Protein AF-A0A1I0ZF87-F1 (afdb_monomer)

Sequence (181 aa):
MPSSRKRRRNLFYRCIIFRSNSLSDIAANPVINIVISFLFIVGGIGFTVVFDMWRSKEFKQLSLQTKSMIVGTLTINIFSFLIIFILEYYNPNTLAGLSNFDKIQATYFQAVTPRTAGFNTLDIGQMEESSLFLIIILMFIGGGSTSTVGGIKLTTALAILLATISLFKKRTCRDLPEKYT

Radius of gyration: 21.74 Å; Cα contacts (8 Å, |Δi|>4): 168; chains: 1; bounding box: 43×43×85 Å

Organism: NCBI:txid237679

InterPro domains:
  IPR003445 Cation transporter [PF02386] (20-167)

pLDDT: mean 73.04, std 13.07, range [41.25, 90.31]

Nearest PDB structures (foldseek):
  8k1t-assembly1_I  TM=9.784E-01  e=1.409E-12  Bacillus subtilis
  8k1s-assembly1_I  TM=9.758E-01  e=3.028E-12  Bacillus subtilis
  4j7c-assembly1_I  TM=9.775E-01  e=1.041E-11  Bacillus subtilis subsp. subtilis str. 168
  8poo-assembly2_A  TM=9.727E-01  e=4.273E-11  Bacillus subtilis subsp. subtilis str. 168
  7zp9-assembly1_M  TM=9.541E-01  e=9.104E-10  Vibrio alginolyticus

Secondary structure (DSSP, 8-state):
---HHHHHHHHHHHHHHTT---STTTTT-HHHHHHHHHHHHHHHH-HHHHHHHHH--STTSS-HHHHHHHHHHHHHHHHHHHHHHHHHTT-TTTTTTS-HHHHHHHHHHHHHTTTTT---SS-GGGS-HHHHHHHHHHHHB---TTSS--SB-HHHHHHHHHHHHHHHHHHTT--S-----

Foldseek 3Di:
DPDPVVVVVVVVVCVVVVPPPFCLVVLPPLVVLVVLLVVVVVQFQAPLLVVQVVVDVDPVSGDPQNVLQVVLLVVQLVVQLVVQLVQCVPQPQWQVPDDPVSSSSQSSSLSNCLQAVPGHNTPPVSGDPVNVVSSVVNVQAHGDPRHPIDHNYVSNVVVVVVVVVVVVVVVVVPPDDPDDD

Mean predicted aligned error: 12.37 Å

Structure (mmCIF, N/CA/C/O backbone):
data_AF-A0A1I0ZF87-F1
#
_entry.id   AF-A0A1I0ZF87-F1
#
loop_
_atom_site.group_PDB
_atom_site.id
_atom_site.type_symbol
_atom_site.label_atom_id
_atom_site.label_alt_id
_atom_site.label_comp_id
_atom_site.label_asym_id
_atom_site.label_entity_id
_atom_site.label_seq_id
_atom_site.pdbx_PDB_ins_code
_atom_site.Cartn_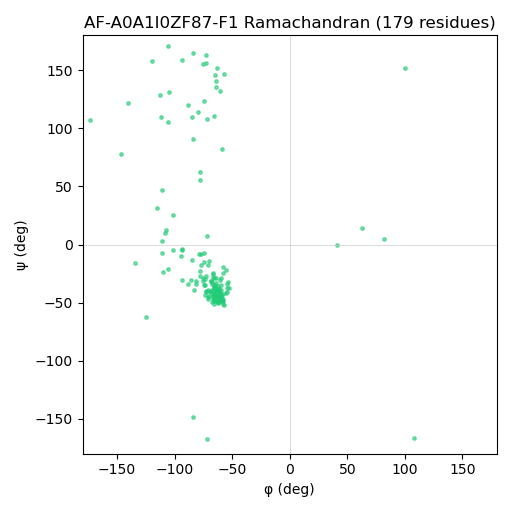x
_atom_site.Cartn_y
_atom_site.Cartn_z
_atom_site.occupancy
_atom_site.B_iso_or_equiv
_atom_site.auth_seq_id
_atom_site.auth_comp_id
_atom_site.auth_asym_id
_atom_site.auth_atom_id
_atom_site.pdbx_PDB_model_num
ATOM 1 N N . MET A 1 1 ? -22.430 -27.534 -39.256 1.00 51.03 1 MET A N 1
ATOM 2 C CA . MET A 1 1 ? -22.590 -26.293 -38.460 1.00 51.03 1 MET A CA 1
ATOM 3 C C . MET A 1 1 ? -21.772 -26.354 -37.158 1.00 51.03 1 MET A C 1
ATOM 5 O O . MET A 1 1 ? -22.270 -26.901 -36.184 1.00 51.03 1 MET A O 1
ATOM 9 N N . PRO A 1 2 ? -20.524 -25.832 -37.110 1.00 48.19 2 PRO A N 1
ATOM 10 C CA . PRO A 1 2 ? -19.918 -25.441 -35.827 1.00 48.19 2 PRO A CA 1
ATOM 11 C C . PRO A 1 2 ? -18.989 -24.205 -35.961 1.00 48.19 2 PRO A C 1
ATOM 13 O O . PRO A 1 2 ? -17.773 -24.354 -36.003 1.00 48.19 2 PRO A O 1
ATOM 16 N N . SER A 1 3 ? -19.503 -22.970 -36.055 1.00 55.00 3 SER A N 1
ATOM 17 C CA . SER A 1 3 ? -18.627 -21.791 -36.293 1.00 55.00 3 SER A CA 1
ATOM 18 C C . SER A 1 3 ? -18.880 -20.555 -35.415 1.00 55.00 3 SER A C 1
ATOM 20 O O . SER A 1 3 ? -17.991 -19.715 -35.280 1.00 55.00 3 SER A O 1
ATOM 22 N N . SER A 1 4 ? -20.017 -20.443 -34.720 1.00 55.81 4 SER A N 1
ATOM 23 C CA . SER A 1 4 ? -20.353 -19.238 -33.934 1.00 55.81 4 SER A CA 1
ATOM 24 C C . SER A 1 4 ? -19.790 -19.228 -32.501 1.00 55.81 4 SER A C 1
ATOM 26 O O . SER A 1 4 ? -19.426 -18.169 -31.987 1.00 55.81 4 SER A O 1
ATOM 28 N N . ARG A 1 5 ? -19.627 -20.395 -31.852 1.00 57.19 5 ARG A N 1
ATOM 29 C CA . ARG A 1 5 ? -19.074 -20.494 -30.478 1.00 57.19 5 ARG A CA 1
ATOM 30 C C . ARG A 1 5 ? -17.554 -20.295 -30.403 1.00 57.19 5 ARG A C 1
ATOM 32 O O . ARG A 1 5 ? -17.047 -19.814 -29.393 1.00 57.19 5 ARG A O 1
ATOM 39 N N . LYS A 1 6 ? -16.802 -20.639 -31.457 1.00 54.00 6 LYS A N 1
ATOM 40 C CA . LYS A 1 6 ? -15.331 -20.481 -31.491 1.00 54.00 6 LYS A CA 1
ATOM 41 C C . LYS A 1 6 ? -14.928 -19.009 -31.675 1.00 54.00 6 LYS A C 1
ATOM 43 O O . LYS A 1 6 ? -13.987 -18.551 -31.038 1.00 54.00 6 LYS A O 1
ATOM 48 N N . ARG A 1 7 ? -15.719 -18.242 -32.439 1.00 55.00 7 ARG A N 1
ATOM 49 C CA . ARG A 1 7 ? -15.512 -16.801 -32.656 1.00 55.00 7 ARG A CA 1
ATOM 50 C C . ARG A 1 7 ? -15.773 -15.968 -31.398 1.00 55.00 7 ARG A C 1
ATOM 52 O O . ARG A 1 7 ? -14.976 -15.087 -31.109 1.00 55.00 7 ARG A O 1
ATOM 59 N N . ARG A 1 8 ? -16.813 -16.287 -30.610 1.00 55.06 8 ARG A N 1
ATOM 60 C CA . ARG A 1 8 ? -17.062 -15.626 -29.310 1.00 55.06 8 ARG A CA 1
ATOM 61 C C . ARG A 1 8 ? -15.969 -15.915 -28.282 1.00 55.06 8 ARG A C 1
ATOM 63 O O . ARG A 1 8 ? -15.562 -14.998 -27.586 1.00 55.06 8 ARG A O 1
ATOM 70 N N . ARG A 1 9 ? -15.446 -17.146 -28.237 1.00 56.41 9 ARG A N 1
ATOM 71 C CA . ARG A 1 9 ? -14.293 -17.479 -27.385 1.00 56.41 9 ARG A CA 1
ATOM 72 C C . ARG A 1 9 ? -13.056 -16.669 -27.773 1.00 56.41 9 ARG A C 1
ATOM 74 O O . ARG A 1 9 ? -12.502 -15.993 -26.922 1.00 56.41 9 ARG A O 1
ATOM 81 N N . ASN A 1 10 ? -12.698 -16.623 -29.056 1.00 48.50 10 ASN A N 1
ATOM 82 C CA . ASN A 1 10 ? -11.552 -15.831 -29.519 1.00 48.50 10 ASN A CA 1
ATOM 83 C C . ASN A 1 10 ? -11.734 -14.316 -29.315 1.00 48.50 10 ASN A C 1
ATOM 85 O O . ASN A 1 10 ? -10.747 -13.621 -29.108 1.00 48.50 10 ASN A O 1
ATOM 89 N N . LEU A 1 11 ? -12.973 -13.806 -29.338 1.00 57.00 11 LEU A N 1
ATOM 90 C CA . LEU A 1 11 ? -13.282 -12.412 -28.993 1.00 57.00 11 LEU A CA 1
ATOM 91 C C . LEU A 1 11 ? -13.130 -12.144 -27.488 1.00 57.00 11 LEU A C 1
ATOM 93 O O . LEU A 1 11 ? -12.620 -11.098 -27.103 1.00 57.00 11 LEU A O 1
ATOM 97 N N . PHE A 1 12 ? -13.532 -13.100 -26.648 1.00 57.53 12 PHE A N 1
ATOM 98 C CA . PHE A 1 12 ? -13.383 -13.025 -25.194 1.00 57.53 12 PHE A CA 1
ATOM 99 C C . PHE A 1 12 ? -11.903 -13.070 -24.789 1.00 57.53 12 PHE A C 1
ATOM 101 O O . PHE A 1 12 ? -11.450 -12.223 -24.026 1.00 57.53 12 PHE A O 1
ATOM 108 N N . TYR A 1 13 ? -11.116 -13.967 -25.397 1.00 53.88 13 TYR A N 1
ATOM 109 C CA . TYR A 1 13 ? -9.663 -14.011 -25.210 1.00 53.88 13 TYR A CA 1
ATOM 110 C C . TYR A 1 13 ? -8.967 -12.749 -25.748 1.00 53.88 13 TYR A C 1
ATOM 112 O O . TYR A 1 13 ? -8.069 -12.239 -25.089 1.00 53.88 13 TYR A O 1
ATOM 120 N N . ARG A 1 14 ? -9.409 -12.171 -26.880 1.00 51.28 14 ARG A N 1
ATOM 121 C CA . ARG A 1 14 ? -8.882 -10.879 -27.375 1.00 51.28 14 ARG A CA 1
ATOM 122 C C . ARG A 1 14 ? -9.212 -9.707 -26.458 1.00 51.28 14 ARG A C 1
ATOM 124 O O . ARG A 1 14 ? -8.377 -8.829 -26.312 1.00 51.28 14 ARG A O 1
ATOM 131 N N . CYS A 1 15 ? -10.385 -9.687 -25.830 1.00 51.09 15 CYS A N 1
ATOM 132 C CA . CYS A 1 15 ? -10.750 -8.617 -24.901 1.00 51.09 15 CYS A CA 1
ATOM 133 C C . CYS A 1 15 ? -10.004 -8.724 -23.558 1.00 51.09 15 CYS A C 1
ATOM 135 O O . CYS A 1 15 ? -9.731 -7.701 -22.937 1.00 51.09 15 CYS A O 1
ATOM 137 N N . ILE A 1 16 ? -9.650 -9.946 -23.138 1.00 53.38 16 ILE A N 1
ATOM 138 C CA . ILE A 1 16 ? -8.814 -10.201 -21.955 1.00 53.38 16 ILE A CA 1
ATOM 139 C C . ILE A 1 16 ? -7.345 -9.844 -22.231 1.00 53.38 16 ILE A C 1
ATOM 141 O O . ILE A 1 16 ? -6.730 -9.176 -21.411 1.00 53.38 16 ILE A O 1
ATOM 145 N N . ILE A 1 17 ? -6.803 -10.218 -23.397 1.00 48.88 17 ILE A N 1
ATOM 146 C CA . ILE A 1 17 ? -5.392 -9.977 -23.760 1.00 48.88 17 ILE A CA 1
ATOM 147 C C . ILE A 1 17 ? -5.123 -8.506 -24.134 1.00 48.88 17 ILE A C 1
ATOM 149 O O . ILE A 1 17 ? -4.043 -7.989 -23.870 1.00 48.88 17 ILE A O 1
ATOM 153 N N . PHE A 1 18 ? -6.092 -7.784 -24.713 1.00 41.84 18 PHE A N 1
ATOM 154 C CA . PHE A 1 18 ? -5.877 -6.393 -25.150 1.00 41.84 18 PHE A CA 1
ATOM 155 C C . PHE A 1 18 ? -5.887 -5.366 -24.000 1.00 41.84 18 PHE A C 1
ATOM 157 O O . PHE A 1 18 ? -5.534 -4.209 -24.208 1.00 41.84 18 PHE A O 1
ATOM 164 N N . ARG A 1 19 ? -6.249 -5.768 -22.772 1.00 45.16 19 ARG A N 1
ATOM 165 C CA . ARG A 1 19 ? -6.121 -4.931 -21.563 1.00 45.16 19 ARG A CA 1
ATOM 166 C C . ARG A 1 19 ? -4.892 -5.309 -20.719 1.00 45.16 19 ARG A C 1
ATOM 168 O O . ARG A 1 19 ? -4.889 -5.093 -19.515 1.00 45.16 19 ARG A O 1
ATOM 175 N N . SER A 1 20 ? -3.865 -5.897 -21.327 1.00 41.25 20 SER A N 1
ATOM 176 C CA . SER A 1 20 ? -2.630 -6.275 -20.622 1.00 41.25 20 SER A CA 1
ATOM 177 C C . SER A 1 20 ? -1.469 -5.303 -20.839 1.00 41.25 20 SER A C 1
ATOM 179 O O . SER A 1 20 ? -0.466 -5.421 -20.146 1.00 41.25 20 SER A O 1
ATOM 181 N N . ASN A 1 21 ? -1.621 -4.286 -21.699 1.00 43.53 21 ASN A N 1
ATOM 182 C CA . ASN A 1 21 ? -0.705 -3.137 -21.740 1.00 43.53 21 ASN A CA 1
ATOM 183 C C . ASN A 1 21 ? -1.043 -2.196 -20.576 1.00 43.53 21 ASN A C 1
ATOM 185 O O . ASN A 1 21 ? -1.543 -1.085 -20.738 1.00 43.53 21 ASN A O 1
ATOM 189 N N . SER A 1 22 ? -0.882 -2.729 -19.370 1.00 51.69 22 SER A N 1
ATOM 190 C CA . SER A 1 22 ? -0.999 -2.002 -18.121 1.00 51.69 22 SER A CA 1
ATOM 191 C C . SER A 1 22 ? 0.128 -0.987 -18.072 1.00 51.69 22 SER A C 1
ATOM 193 O O . SER A 1 22 ? 1.248 -1.443 -17.932 1.00 51.69 22 SER A O 1
ATOM 195 N N . LEU A 1 23 ? -0.185 0.312 -18.171 1.00 52.97 23 LEU A N 1
ATOM 196 C CA . LEU A 1 23 ? 0.505 1.500 -17.615 1.00 52.97 23 LEU A CA 1
ATOM 197 C C . LEU A 1 23 ? 2.050 1.592 -17.630 1.00 52.97 23 LEU A C 1
ATOM 199 O O . LEU A 1 23 ? 2.568 2.621 -17.212 1.00 52.97 23 LEU A O 1
ATOM 203 N N . SER A 1 24 ? 2.795 0.615 -18.132 1.00 51.50 24 SER A N 1
ATOM 204 C CA . SER A 1 24 ? 4.254 0.560 -18.167 1.00 51.50 24 SER A CA 1
ATOM 205 C C . SER A 1 24 ? 4.817 1.676 -19.040 1.00 51.50 24 SER A C 1
ATOM 207 O O . SER A 1 24 ? 5.821 2.280 -18.688 1.00 51.50 24 SER A O 1
ATOM 209 N N . ASP A 1 25 ? 4.085 2.046 -20.092 1.00 52.56 25 ASP A N 1
ATOM 210 C CA . ASP A 1 25 ? 4.393 3.180 -20.975 1.00 52.56 25 ASP A CA 1
ATOM 211 C C . ASP A 1 25 ? 4.100 4.553 -20.326 1.00 52.56 25 ASP A C 1
ATOM 213 O O . ASP A 1 25 ? 4.544 5.600 -20.785 1.00 52.56 25 ASP A O 1
ATOM 217 N N . ILE A 1 26 ? 3.338 4.564 -19.225 1.00 53.22 26 ILE A N 1
ATOM 218 C CA . ILE A 1 26 ? 2.900 5.766 -18.494 1.00 53.22 26 ILE A CA 1
ATOM 219 C C . ILE A 1 26 ? 3.592 5.866 -17.115 1.00 53.22 26 ILE A C 1
ATOM 221 O O . ILE A 1 26 ? 3.518 6.905 -16.454 1.00 53.22 26 ILE A O 1
ATOM 225 N N . ALA A 1 27 ? 4.339 4.830 -16.715 1.00 53.84 27 ALA A N 1
ATOM 226 C CA . ALA A 1 27 ? 4.998 4.672 -15.417 1.00 53.84 27 ALA A CA 1
ATOM 227 C C . ALA A 1 27 ? 5.982 5.804 -15.067 1.00 53.84 27 ALA A C 1
ATOM 229 O O . ALA A 1 27 ? 6.218 6.076 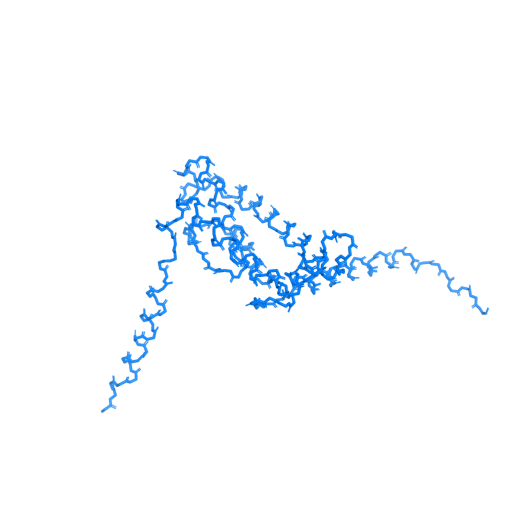-13.886 1.00 53.84 27 ALA A O 1
ATOM 230 N N . ALA A 1 28 ? 6.522 6.490 -16.077 1.00 56.06 28 ALA A N 1
ATOM 231 C CA . ALA A 1 28 ? 7.466 7.589 -15.899 1.00 56.06 28 ALA A CA 1
ATOM 232 C C . ALA A 1 28 ? 6.806 8.913 -15.467 1.00 56.06 28 ALA A C 1
ATOM 234 O O . ALA A 1 28 ? 7.492 9.790 -14.952 1.00 56.06 28 ALA A O 1
ATOM 235 N N . ASN A 1 29 ? 5.488 9.090 -15.634 1.00 69.50 29 ASN A N 1
ATOM 236 C CA . ASN A 1 29 ? 4.836 10.362 -15.312 1.00 69.50 29 ASN A CA 1
ATOM 237 C C . ASN A 1 29 ? 4.459 10.446 -13.817 1.00 69.50 29 ASN A C 1
ATOM 239 O O . ASN A 1 29 ? 3.493 9.798 -13.396 1.00 69.50 29 ASN A O 1
ATOM 243 N N 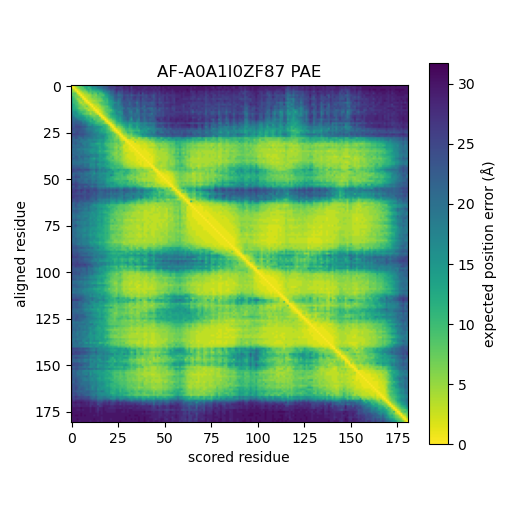. PRO A 1 30 ? 5.132 11.294 -13.008 1.00 71.69 30 PRO A N 1
ATOM 244 C CA . PRO A 1 30 ? 4.902 11.376 -11.560 1.00 71.69 30 PRO A CA 1
ATOM 245 C C . PRO A 1 30 ? 3.460 11.762 -11.208 1.00 71.69 30 PRO A C 1
ATOM 247 O O . PRO A 1 30 ? 2.886 11.251 -10.248 1.00 71.69 30 PRO A O 1
ATOM 250 N N . VAL A 1 31 ? 2.839 12.619 -12.024 1.00 78.94 31 VAL A N 1
ATOM 251 C CA . VAL A 1 31 ? 1.459 13.086 -11.823 1.00 78.94 31 VAL A CA 1
ATOM 252 C C . VAL A 1 31 ? 0.468 11.923 -11.862 1.00 78.94 31 VAL A C 1
ATOM 254 O O . VAL A 1 31 ? -0.417 11.829 -11.014 1.00 78.94 31 VAL A O 1
ATOM 257 N N . ILE A 1 32 ? 0.628 11.007 -12.817 1.00 77.44 32 ILE A N 1
ATOM 258 C CA . ILE A 1 32 ? -0.316 9.906 -13.021 1.00 77.44 32 ILE A CA 1
ATOM 259 C C . ILE A 1 32 ? -0.177 8.878 -11.898 1.00 77.44 32 ILE A C 1
ATOM 261 O O . ILE A 1 32 ? -1.187 8.437 -11.347 1.00 77.44 32 ILE A O 1
ATOM 265 N N . ASN A 1 33 ? 1.054 8.573 -11.483 1.00 77.00 33 ASN A N 1
ATOM 266 C CA . ASN A 1 33 ? 1.302 7.662 -10.368 1.00 77.00 33 ASN A CA 1
ATOM 267 C C . ASN A 1 33 ? 0.686 8.174 -9.063 1.00 77.00 33 ASN A C 1
ATOM 269 O O . ASN A 1 33 ? 0.067 7.392 -8.342 1.00 77.00 33 ASN A O 1
ATOM 273 N N . ILE A 1 34 ? 0.781 9.478 -8.783 1.00 78.81 34 ILE A N 1
ATOM 274 C CA . ILE A 1 34 ? 0.172 10.087 -7.593 1.00 78.81 34 ILE A CA 1
ATOM 275 C C . ILE A 1 34 ? -1.358 10.034 -7.666 1.00 78.81 34 ILE A C 1
ATOM 277 O O . ILE A 1 34 ? -1.994 9.622 -6.697 1.00 78.81 34 ILE A O 1
ATOM 281 N N . VAL A 1 35 ? -1.959 10.402 -8.803 1.00 84.06 35 VAL A N 1
ATOM 282 C CA . VAL A 1 35 ? -3.424 10.416 -8.967 1.00 84.06 35 VAL A CA 1
ATOM 283 C C . VAL A 1 35 ? -4.013 9.010 -8.857 1.00 84.06 35 VAL A C 1
ATOM 285 O O . VAL A 1 35 ? -4.987 8.811 -8.130 1.00 84.06 35 VAL A O 1
ATOM 288 N N . ILE A 1 36 ? -3.413 8.023 -9.530 1.00 82.19 36 ILE A N 1
ATOM 289 C CA . ILE A 1 36 ? -3.869 6.629 -9.472 1.00 82.19 36 ILE A CA 1
ATOM 290 C C . ILE A 1 36 ? -3.690 6.079 -8.054 1.00 82.19 36 ILE A C 1
ATOM 292 O O . ILE A 1 36 ? -4.633 5.497 -7.515 1.00 82.19 36 ILE A O 1
ATOM 296 N N . SER A 1 37 ? -2.535 6.336 -7.425 1.00 79.56 37 SER A N 1
ATOM 297 C CA . SER A 1 37 ? -2.275 5.931 -6.038 1.00 79.56 37 SER A CA 1
ATOM 298 C C . SER A 1 37 ? -3.293 6.505 -5.074 1.00 79.56 37 SER A C 1
ATOM 300 O O . SER A 1 37 ? -3.875 5.773 -4.277 1.00 79.56 37 SER A O 1
ATOM 302 N N . PHE A 1 38 ? -3.585 7.796 -5.185 1.00 82.50 38 PHE A N 1
ATOM 303 C CA . PHE A 1 38 ? -4.602 8.433 -4.365 1.00 82.50 38 PHE A CA 1
ATOM 304 C C . PHE A 1 38 ? -5.978 7.788 -4.567 1.00 82.50 38 PHE A C 1
ATOM 306 O O . PHE A 1 38 ? -6.653 7.453 -3.593 1.00 82.50 38 PHE A O 1
ATOM 313 N N . LEU A 1 39 ? -6.372 7.545 -5.819 1.00 82.38 39 LEU A N 1
ATOM 314 C CA . LEU A 1 39 ? -7.684 6.999 -6.149 1.00 82.38 39 LEU A CA 1
ATOM 315 C C . LEU A 1 39 ? -7.898 5.599 -5.561 1.00 82.38 39 LEU A C 1
ATOM 317 O O . LEU A 1 39 ? -8.928 5.352 -4.928 1.00 82.38 39 LEU A O 1
ATOM 321 N N . PHE A 1 40 ? -6.932 4.688 -5.718 1.00 80.50 40 PHE A N 1
ATOM 322 C CA . PHE A 1 40 ? -7.083 3.339 -5.169 1.00 80.50 40 PHE A CA 1
ATOM 323 C C . PHE A 1 40 ? -6.827 3.283 -3.658 1.00 80.50 40 PHE A C 1
ATOM 325 O O . PHE A 1 40 ? -7.414 2.435 -2.992 1.00 80.50 40 PHE A O 1
ATOM 332 N N . ILE A 1 41 ? -6.014 4.176 -3.074 1.00 80.81 41 ILE A N 1
ATOM 333 C CA . ILE A 1 41 ? -5.857 4.257 -1.611 1.00 80.81 41 ILE A CA 1
ATOM 334 C C . ILE A 1 41 ? -7.183 4.696 -0.984 1.00 80.81 41 ILE A C 1
ATOM 336 O O . ILE A 1 41 ? -7.677 4.037 -0.069 1.00 80.81 41 ILE A O 1
ATOM 340 N N . VAL A 1 42 ? -7.811 5.749 -1.516 1.00 81.44 42 VAL A N 1
ATOM 341 C CA . VAL A 1 42 ? -9.129 6.215 -1.055 1.00 81.44 42 VAL A CA 1
ATOM 342 C C . VAL A 1 42 ? -10.195 5.135 -1.278 1.00 81.44 42 VAL A C 1
ATOM 344 O O . VAL A 1 42 ? -10.969 4.834 -0.368 1.00 81.44 42 VAL A O 1
ATOM 347 N N . GLY A 1 43 ? -10.193 4.480 -2.443 1.00 78.31 43 GLY A N 1
ATOM 348 C CA . GLY A 1 43 ? -11.102 3.369 -2.742 1.00 78.31 43 GLY A CA 1
ATOM 349 C C . GLY A 1 43 ? -10.864 2.103 -1.902 1.00 78.31 43 GLY A C 1
ATOM 350 O O . GLY A 1 43 ? -11.809 1.347 -1.656 1.00 78.31 43 GLY A O 1
ATOM 351 N N . GLY A 1 44 ? -9.626 1.880 -1.448 1.00 77.50 44 GLY A N 1
ATOM 352 C CA . GLY A 1 44 ? -9.160 0.671 -0.764 1.00 77.50 44 GLY A CA 1
ATOM 353 C C . GLY A 1 44 ? -9.228 0.721 0.765 1.00 77.50 44 GLY A C 1
ATOM 354 O O . GLY A 1 44 ? -9.465 -0.315 1.396 1.00 77.50 44 GLY A O 1
ATOM 355 N N . ILE A 1 45 ? -9.087 1.905 1.371 1.00 78.06 45 ILE A N 1
ATOM 356 C CA . ILE A 1 45 ? -9.266 2.119 2.819 1.00 78.06 45 ILE A CA 1
ATOM 357 C C . ILE A 1 45 ? -10.747 1.939 3.218 1.00 78.06 45 ILE A C 1
ATOM 359 O O . ILE A 1 45 ? -11.047 1.421 4.293 1.00 78.06 45 ILE A O 1
ATOM 363 N N . GLY A 1 46 ? -11.677 2.264 2.320 1.00 77.62 46 GLY A N 1
ATOM 364 C CA . GLY A 1 46 ? -13.101 1.985 2.482 1.00 77.62 46 GLY A CA 1
ATOM 365 C C . GLY A 1 46 ? -13.927 3.174 2.957 1.00 77.62 46 GLY A C 1
ATOM 366 O O . GLY A 1 46 ? -13.452 4.068 3.658 1.00 77.62 46 GLY A O 1
ATOM 367 N N . PHE A 1 47 ? -15.202 3.163 2.565 1.00 75.31 47 PHE A N 1
ATOM 368 C CA . PHE A 1 47 ? -16.114 4.300 2.707 1.00 75.31 47 PHE A CA 1
ATOM 369 C C . PHE A 1 47 ? -16.317 4.725 4.168 1.00 75.31 47 PHE A C 1
ATOM 371 O O . PHE A 1 47 ? -16.475 5.909 4.450 1.00 75.31 47 PHE A O 1
ATOM 378 N N . THR A 1 48 ? -16.235 3.780 5.111 1.00 76.56 48 THR A N 1
ATOM 379 C CA . THR A 1 48 ? -16.340 4.069 6.548 1.00 76.56 48 THR A CA 1
ATOM 380 C C . THR A 1 48 ? -15.264 5.038 7.023 1.00 76.56 48 THR A C 1
ATOM 382 O O . THR A 1 48 ? -15.582 5.927 7.798 1.00 76.56 48 THR A O 1
ATOM 385 N N . VAL A 1 49 ? -14.023 4.926 6.539 1.00 76.88 49 VAL A N 1
ATOM 386 C CA . VAL A 1 49 ? -12.935 5.824 6.963 1.00 76.88 49 VAL A CA 1
ATOM 387 C C . VAL A 1 49 ? -13.112 7.220 6.382 1.00 76.88 49 VAL A C 1
ATOM 389 O O . VAL A 1 49 ? -12.897 8.202 7.085 1.00 76.88 49 VAL A O 1
ATOM 392 N N . VAL A 1 50 ? -13.546 7.315 5.122 1.00 79.38 50 VAL A N 1
ATOM 393 C CA . VAL A 1 50 ? -13.843 8.604 4.481 1.00 79.38 50 VAL A CA 1
ATOM 394 C C . VAL A 1 50 ? -14.978 9.312 5.222 1.00 79.38 50 VAL A C 1
ATOM 396 O O . VAL A 1 50 ? -14.875 10.501 5.515 1.00 79.38 50 VAL A O 1
ATOM 399 N N . PHE A 1 51 ? -16.031 8.576 5.586 1.00 78.94 51 PHE A N 1
ATOM 400 C CA . PHE A 1 51 ? -17.150 9.109 6.360 1.00 78.94 51 PHE A CA 1
ATOM 401 C C . PHE A 1 51 ? -16.733 9.543 7.774 1.00 78.94 51 PHE A C 1
ATOM 403 O O . PHE A 1 51 ? -17.134 10.611 8.230 1.00 78.94 51 PHE A O 1
ATOM 410 N N . ASP A 1 52 ? -15.897 8.750 8.448 1.00 79.69 52 ASP A N 1
ATOM 411 C CA . ASP A 1 52 ? -15.386 9.044 9.793 1.00 79.69 52 ASP A CA 1
ATOM 412 C C . ASP A 1 52 ? -14.470 10.283 9.787 1.00 79.69 52 ASP A C 1
ATOM 414 O O . ASP A 1 52 ? -14.626 11.171 10.619 1.00 79.69 52 ASP A O 1
ATOM 418 N N . MET A 1 53 ? -13.598 10.424 8.779 1.00 75.56 53 MET A N 1
ATOM 419 C CA . MET A 1 53 ? -12.794 11.639 8.562 1.00 75.56 53 MET A CA 1
ATOM 420 C C . MET A 1 53 ? -13.639 12.871 8.227 1.00 75.56 53 MET A C 1
ATOM 422 O O . MET A 1 53 ? -13.275 13.987 8.594 1.00 75.56 53 MET A O 1
ATOM 426 N N . TRP A 1 54 ? -14.745 12.698 7.500 1.00 77.75 54 TRP A N 1
ATOM 427 C CA . TRP A 1 54 ? -15.621 13.816 7.154 1.00 77.75 54 TRP A CA 1
ATOM 428 C C . TRP A 1 54 ? -16.441 14.296 8.357 1.00 77.75 54 TRP A C 1
ATOM 430 O O . TRP A 1 54 ? -16.672 15.497 8.510 1.00 77.75 54 TRP A O 1
ATOM 440 N N . ARG A 1 55 ? -16.851 13.371 9.235 1.00 73.12 55 ARG A N 1
ATOM 441 C CA . ARG A 1 55 ? -17.659 13.661 10.426 1.00 73.12 55 ARG A CA 1
ATOM 442 C C . ARG A 1 55 ? -16.829 14.128 11.622 1.00 73.12 55 ARG A C 1
ATOM 444 O O . ARG A 1 55 ? -17.256 15.041 12.326 1.00 73.12 55 ARG A O 1
ATOM 451 N N . SER A 1 56 ? -15.658 13.539 11.845 1.00 64.38 56 SER A N 1
ATOM 452 C CA . SER A 1 56 ? -14.771 13.870 12.958 1.00 64.38 56 SER A CA 1
ATOM 453 C C . SER A 1 56 ? -13.494 14.529 12.442 1.00 64.38 56 SER A C 1
ATOM 455 O O . SER A 1 56 ? -12.633 13.886 11.850 1.00 64.38 56 SER A O 1
ATOM 457 N N . LYS A 1 57 ? -13.345 15.833 12.715 1.00 63.28 57 LYS A N 1
ATOM 458 C CA . LYS A 1 57 ? -12.141 16.616 12.367 1.00 63.28 57 LYS A CA 1
ATOM 459 C C . LYS A 1 57 ? -10.932 16.324 13.269 1.00 63.28 57 LYS A C 1
ATOM 461 O O . LYS A 1 57 ? -9.839 16.806 12.994 1.00 63.28 57 LYS A O 1
ATOM 466 N N . GLU A 1 58 ? -11.112 15.545 14.337 1.00 64.56 58 GLU A N 1
ATOM 467 C CA . GLU A 1 58 ? -10.058 15.207 15.294 1.00 64.56 58 GLU A CA 1
ATOM 468 C C . GLU A 1 58 ? -9.685 13.720 15.248 1.00 64.56 58 GLU A C 1
ATOM 470 O O . GLU A 1 58 ? -10.526 12.842 15.443 1.00 64.56 58 GLU A O 1
ATOM 475 N N . PHE A 1 59 ? -8.384 13.433 15.126 1.00 60.53 59 PHE A N 1
ATOM 476 C CA . PHE A 1 59 ? -7.823 12.073 15.131 1.00 60.53 59 PHE A CA 1
ATOM 477 C C . PHE A 1 59 ? -8.145 11.251 16.394 1.00 60.53 59 PHE A C 1
ATOM 479 O O . PHE A 1 59 ? -8.027 10.025 16.376 1.00 60.53 59 PHE A O 1
ATOM 486 N N . LYS A 1 60 ? -8.533 11.900 17.5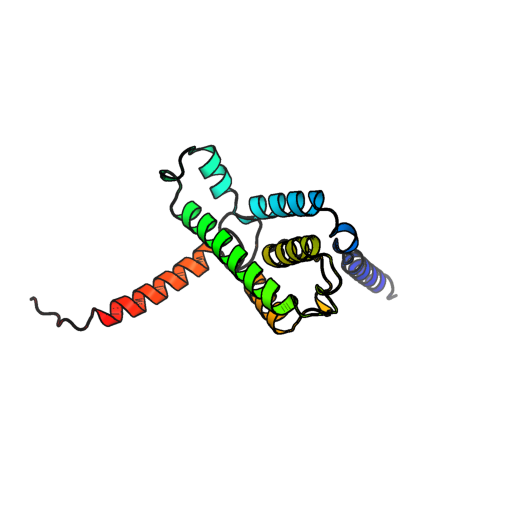01 1.00 60.81 60 LYS A N 1
ATOM 487 C CA . LYS A 1 60 ? -8.921 11.229 18.754 1.00 60.81 60 LYS A CA 1
ATOM 488 C C . LYS A 1 60 ? -10.335 10.648 18.733 1.00 60.81 60 LYS A C 1
ATOM 490 O O . LYS A 1 60 ? -10.593 9.740 19.514 1.00 60.81 60 LYS A O 1
ATOM 495 N N . GLN A 1 61 ? -11.222 11.146 17.872 1.00 65.00 61 GLN A N 1
ATOM 496 C CA . GLN A 1 61 ? -12.624 10.715 17.818 1.00 65.00 61 GLN A CA 1
ATOM 497 C C . GLN A 1 61 ? -12.878 9.603 16.792 1.00 65.00 61 GLN A C 1
ATOM 499 O O . GLN A 1 61 ? -13.993 9.099 16.703 1.00 65.00 61 GLN A O 1
ATOM 504 N N . LEU A 1 62 ? -11.851 9.211 16.034 1.00 73.50 62 LEU A N 1
ATOM 505 C CA . LEU A 1 62 ? -11.956 8.156 15.032 1.00 73.50 62 LEU A CA 1
ATOM 506 C C . LEU A 1 62 ? -12.284 6.808 15.680 1.00 73.50 62 LEU A C 1
ATOM 508 O O . LEU A 1 62 ? -11.723 6.438 16.718 1.00 73.50 62 LEU A O 1
ATOM 512 N N . SER A 1 63 ? -13.142 6.038 15.013 1.00 77.75 63 SER A N 1
ATOM 513 C CA . SER A 1 63 ? -13.470 4.671 15.412 1.00 77.75 63 SER A CA 1
ATOM 514 C C . SER A 1 63 ? -12.210 3.803 15.488 1.00 77.75 63 SER A C 1
ATOM 516 O O . SER A 1 63 ? -11.279 3.940 14.686 1.00 77.75 63 SER A O 1
ATOM 518 N N . LEU A 1 64 ? -12.189 2.844 16.421 1.00 78.38 64 LEU A N 1
ATOM 519 C CA . LEU A 1 64 ? -11.109 1.857 16.531 1.00 78.38 64 LEU A CA 1
ATOM 520 C C . LEU A 1 64 ? -10.865 1.138 15.197 1.00 78.38 64 LEU A C 1
ATOM 522 O O . LEU A 1 64 ? -9.717 0.917 14.815 1.00 78.38 64 LEU A O 1
ATOM 526 N N . GLN A 1 65 ? -11.938 0.850 14.454 1.00 76.94 65 GLN A N 1
ATOM 527 C CA . GLN A 1 65 ? -11.857 0.226 13.136 1.00 76.94 65 GLN A CA 1
ATOM 528 C C . GLN A 1 65 ? -11.108 1.115 12.133 1.00 76.94 65 GLN A C 1
ATOM 530 O O . GLN A 1 65 ? -10.230 0.627 11.421 1.00 76.94 65 GLN A O 1
ATOM 535 N N . THR A 1 66 ? -11.405 2.416 12.113 1.00 81.94 66 THR A N 1
ATOM 536 C CA . THR A 1 66 ? -10.733 3.408 11.263 1.00 81.94 66 THR A CA 1
ATOM 537 C C . THR A 1 66 ? -9.257 3.538 11.624 1.00 81.94 66 THR A C 1
ATOM 539 O O . THR A 1 66 ? -8.390 3.514 10.748 1.00 81.94 66 THR A O 1
ATOM 542 N N . LYS A 1 67 ? -8.943 3.594 12.921 1.00 83.19 67 LYS A N 1
ATOM 543 C CA . LYS A 1 67 ? -7.564 3.714 13.406 1.00 83.19 67 LYS A CA 1
ATOM 544 C C . LYS A 1 67 ? -6.716 2.498 13.036 1.00 83.19 67 LYS A C 1
ATOM 546 O O . LYS A 1 67 ? -5.624 2.661 12.497 1.00 83.19 67 LYS A O 1
ATOM 551 N N . SER A 1 68 ? -7.227 1.286 13.264 1.00 82.38 68 SER A N 1
ATOM 552 C CA . SER A 1 68 ? -6.545 0.048 12.868 1.00 82.38 68 SER A CA 1
ATOM 553 C C . SER A 1 68 ? -6.341 -0.037 11.356 1.00 82.38 68 SER A C 1
ATOM 555 O O . SER A 1 68 ? -5.291 -0.491 10.908 1.00 82.38 68 SER A O 1
ATOM 557 N N . MET A 1 69 ? -7.309 0.441 10.572 1.00 83.44 69 MET A N 1
ATOM 558 C CA . MET A 1 69 ? -7.227 0.470 9.114 1.00 83.44 69 MET A CA 1
ATOM 559 C C . MET A 1 69 ? -6.134 1.402 8.597 1.00 83.44 69 MET A C 1
ATOM 561 O O . MET A 1 69 ? -5.329 0.981 7.766 1.00 83.44 69 MET A O 1
ATOM 565 N N . ILE A 1 70 ? -6.077 2.639 9.095 1.00 84.31 70 ILE A N 1
ATOM 566 C CA . ILE A 1 70 ? -5.060 3.622 8.695 1.00 84.31 70 ILE A CA 1
ATOM 567 C C . ILE A 1 70 ? -3.666 3.111 9.069 1.00 84.31 70 ILE A C 1
ATOM 569 O O . ILE A 1 70 ? -2.784 3.051 8.213 1.00 84.31 70 ILE A O 1
ATOM 573 N N . VAL A 1 71 ? -3.487 2.682 10.323 1.00 86.50 71 VAL A N 1
ATOM 574 C CA . VAL A 1 71 ? -2.194 2.193 10.819 1.00 86.50 71 VAL A CA 1
ATOM 575 C C . VAL A 1 71 ? -1.754 0.950 10.047 1.00 86.50 71 VAL A C 1
ATOM 577 O O . VAL A 1 71 ? -0.647 0.932 9.521 1.00 86.50 71 VAL A O 1
ATOM 580 N N . GLY A 1 72 ? -2.620 -0.055 9.892 1.00 85.81 72 GLY A N 1
ATOM 581 C CA . GLY A 1 72 ? -2.272 -1.282 9.174 1.00 85.81 72 GLY A CA 1
ATOM 582 C C . GLY A 1 72 ? -1.938 -1.039 7.700 1.00 85.81 72 GLY A C 1
ATOM 583 O O . GLY A 1 72 ? -0.961 -1.580 7.185 1.00 85.81 72 GLY A O 1
ATOM 584 N N . THR A 1 73 ? -2.712 -0.182 7.026 1.00 85.31 73 THR A N 1
ATOM 585 C CA . THR A 1 73 ? -2.499 0.168 5.613 1.00 85.31 73 THR A CA 1
ATOM 586 C C . THR A 1 73 ? -1.137 0.829 5.420 1.00 85.31 73 THR A C 1
ATOM 588 O O . THR A 1 73 ? -0.437 0.503 4.457 1.00 85.31 73 THR A O 1
ATOM 591 N N . LEU A 1 74 ? -0.767 1.732 6.331 1.00 87.25 74 LEU A N 1
ATOM 592 C CA . LEU A 1 74 ? 0.494 2.465 6.307 1.00 87.25 74 LEU A CA 1
ATOM 593 C C . LEU A 1 74 ? 1.676 1.546 6.644 1.00 87.25 74 LEU A C 1
ATOM 595 O O . LEU A 1 74 ? 2.639 1.507 5.883 1.00 87.25 74 LEU A O 1
ATOM 599 N N . THR A 1 75 ? 1.573 0.732 7.700 1.00 88.56 75 THR A N 1
ATOM 600 C CA . THR A 1 75 ? 2.618 -0.229 8.088 1.00 88.56 75 THR A CA 1
ATOM 601 C C . THR A 1 75 ? 2.913 -1.234 6.977 1.00 88.56 75 THR A C 1
ATOM 603 O O . THR A 1 75 ? 4.074 -1.407 6.619 1.00 88.56 75 THR A O 1
ATOM 606 N N . ILE A 1 76 ? 1.887 -1.853 6.379 1.00 87.62 76 ILE A N 1
ATOM 607 C CA . ILE A 1 76 ? 2.096 -2.812 5.283 1.00 87.62 76 ILE A CA 1
ATOM 608 C C . ILE A 1 76 ? 2.699 -2.114 4.066 1.00 87.62 76 ILE A C 1
ATOM 610 O O . ILE A 1 76 ? 3.525 -2.712 3.386 1.00 87.62 76 ILE A O 1
ATOM 614 N N . ASN A 1 77 ? 2.313 -0.865 3.777 1.00 88.25 77 ASN A N 1
ATOM 615 C CA . ASN A 1 77 ? 2.820 -0.156 2.600 1.00 88.25 77 ASN A CA 1
ATOM 616 C C . ASN A 1 77 ? 4.322 0.106 2.750 1.00 88.25 77 ASN A C 1
ATOM 618 O O . ASN A 1 77 ? 5.103 -0.304 1.901 1.00 88.25 77 ASN A O 1
ATOM 622 N N . ILE A 1 78 ? 4.725 0.675 3.889 1.00 89.50 78 ILE A N 1
ATOM 623 C CA . ILE A 1 78 ? 6.134 0.950 4.188 1.00 89.50 78 ILE A CA 1
ATOM 624 C C . ILE A 1 78 ? 6.957 -0.342 4.202 1.00 89.50 78 ILE A C 1
ATOM 626 O O . ILE A 1 78 ? 8.032 -0.385 3.613 1.00 89.50 78 ILE A O 1
ATOM 630 N N . PHE A 1 79 ? 6.449 -1.400 4.837 1.00 90.31 79 PHE A N 1
ATOM 631 C CA . PHE A 1 79 ? 7.147 -2.684 4.910 1.00 90.31 79 PHE A CA 1
ATOM 632 C C . PHE A 1 79 ? 7.340 -3.316 3.527 1.00 90.31 79 PHE A C 1
ATOM 634 O O . PHE A 1 79 ? 8.435 -3.754 3.188 1.00 90.31 79 PHE A O 1
ATOM 641 N N . SER A 1 80 ? 6.291 -3.303 2.705 1.00 87.44 80 SER A N 1
ATOM 642 C CA . SER A 1 80 ? 6.339 -3.852 1.348 1.00 87.44 80 SER A CA 1
ATOM 643 C C . SER A 1 80 ? 7.255 -3.042 0.441 1.00 87.44 80 SER A C 1
ATOM 645 O O . SER A 1 80 ? 8.042 -3.616 -0.303 1.00 87.44 80 SER A O 1
ATOM 647 N N . PHE A 1 81 ? 7.189 -1.713 0.545 1.00 88.56 81 PHE A N 1
ATOM 648 C CA . PHE A 1 81 ? 8.080 -0.809 -0.168 1.00 88.56 81 PHE A CA 1
ATOM 649 C C . PHE A 1 81 ? 9.534 -1.101 0.167 1.00 88.56 81 PHE A C 1
ATOM 651 O O . PHE A 1 81 ? 10.333 -1.268 -0.743 1.00 88.56 81 PHE A O 1
ATOM 658 N N . LEU A 1 82 ? 9.869 -1.225 1.453 1.00 90.06 82 LEU A N 1
ATOM 659 C CA . LEU A 1 82 ? 11.239 -1.474 1.881 1.00 90.06 82 LEU A CA 1
ATOM 660 C C . LEU A 1 82 ? 11.767 -2.821 1.369 1.00 90.06 82 LEU A C 1
ATOM 662 O O . LEU A 1 82 ? 12.893 -2.880 0.883 1.00 90.06 82 LEU A O 1
ATOM 666 N N . ILE A 1 83 ? 10.965 -3.887 1.447 1.00 88.75 83 ILE A N 1
ATOM 667 C CA . ILE A 1 83 ? 11.396 -5.215 0.991 1.00 88.75 83 ILE A CA 1
ATOM 668 C C . ILE A 1 83 ? 11.579 -5.245 -0.524 1.00 88.75 83 ILE A C 1
ATOM 670 O O . ILE A 1 83 ? 12.635 -5.666 -0.986 1.00 88.75 83 ILE A O 1
ATOM 674 N N . ILE A 1 84 ? 10.593 -4.769 -1.290 1.00 85.94 84 ILE A N 1
ATOM 675 C CA . ILE A 1 84 ? 10.689 -4.738 -2.757 1.00 85.94 84 ILE A CA 1
ATOM 676 C C . ILE A 1 84 ? 11.842 -3.825 -3.178 1.00 85.94 84 ILE A C 1
ATOM 678 O O . ILE A 1 84 ? 12.588 -4.179 -4.082 1.00 85.94 84 ILE A O 1
ATOM 682 N N . PHE A 1 85 ? 12.046 -2.695 -2.492 1.00 86.81 85 PHE A N 1
ATOM 683 C CA . PHE A 1 85 ? 13.181 -1.820 -2.767 1.00 86.81 85 PHE A CA 1
ATOM 684 C C . PHE A 1 85 ? 14.497 -2.569 -2.609 1.00 86.81 85 PHE A C 1
ATOM 686 O O . PHE A 1 85 ? 15.301 -2.540 -3.525 1.00 86.81 85 PHE A O 1
ATOM 693 N N . ILE A 1 86 ? 14.714 -3.263 -1.489 1.00 85.75 86 ILE A N 1
ATOM 694 C CA . ILE A 1 86 ? 15.978 -3.962 -1.212 1.00 85.75 86 ILE A CA 1
ATOM 695 C C . ILE A 1 86 ? 16.210 -5.128 -2.180 1.00 85.75 86 ILE A C 1
ATOM 697 O O . ILE A 1 86 ? 17.322 -5.274 -2.684 1.00 85.75 86 ILE A O 1
ATOM 701 N N . LEU A 1 87 ? 15.184 -5.945 -2.436 1.00 83.69 87 LEU A N 1
ATOM 702 C CA . LEU A 1 87 ? 15.292 -7.113 -3.318 1.00 83.69 87 LEU A CA 1
ATOM 703 C C . LEU A 1 87 ? 15.568 -6.699 -4.762 1.00 83.69 87 LEU A C 1
ATOM 705 O O . LEU A 1 87 ? 16.430 -7.260 -5.434 1.00 83.69 87 LEU A O 1
ATOM 709 N N . GLU A 1 88 ? 14.868 -5.669 -5.220 1.00 81.31 88 GLU A N 1
ATOM 710 C CA . GLU A 1 88 ? 14.850 -5.298 -6.624 1.00 81.31 88 GLU A CA 1
ATOM 711 C C . GLU A 1 88 ? 15.898 -4.218 -6.961 1.00 81.31 88 GLU A C 1
ATOM 713 O O . GLU A 1 88 ? 16.194 -3.988 -8.133 1.00 81.31 88 GLU A O 1
ATOM 718 N N . TYR A 1 89 ? 16.539 -3.600 -5.955 1.00 77.62 89 TYR A N 1
ATOM 719 C CA . TYR A 1 89 ? 17.587 -2.580 -6.139 1.00 77.62 89 TYR A CA 1
ATOM 720 C C . TYR A 1 89 ? 18.741 -3.062 -7.025 1.00 77.62 89 TYR A C 1
ATOM 722 O O . TYR A 1 89 ? 19.297 -2.288 -7.809 1.00 77.62 89 TYR A O 1
ATOM 730 N N . TYR A 1 90 ? 19.102 -4.340 -6.888 1.00 71.38 90 TYR A N 1
ATOM 731 C CA . TYR A 1 90 ? 20.213 -4.961 -7.603 1.00 71.38 90 TYR A CA 1
ATOM 732 C C . TYR A 1 90 ? 19.796 -5.647 -8.908 1.00 71.38 90 TYR A C 1
ATOM 734 O O . TYR A 1 90 ? 20.673 -6.122 -9.627 1.00 71.38 90 TYR A O 1
ATOM 742 N N . ASN A 1 91 ? 18.500 -5.706 -9.240 1.00 73.50 91 ASN A N 1
ATOM 743 C CA . ASN A 1 91 ? 18.040 -6.398 -10.441 1.00 73.50 91 ASN A CA 1
ATOM 744 C C . ASN A 1 91 ? 18.250 -5.516 -11.694 1.00 73.50 91 ASN A C 1
ATOM 746 O O . ASN A 1 91 ? 17.608 -4.463 -11.827 1.00 73.50 91 ASN A O 1
ATOM 750 N N . PRO A 1 92 ? 19.133 -5.918 -12.634 1.00 65.44 92 PRO A N 1
ATOM 751 C CA . PRO A 1 92 ? 19.410 -5.149 -13.844 1.00 65.44 92 PRO A CA 1
ATOM 752 C C . PRO A 1 92 ? 18.233 -5.068 -14.817 1.00 65.44 92 PRO A C 1
ATOM 754 O O . PRO A 1 92 ? 18.157 -4.111 -15.585 1.00 65.44 92 PRO A O 1
ATOM 757 N N . ASN A 1 93 ? 17.312 -6.031 -14.767 1.00 65.50 93 ASN A N 1
ATOM 758 C CA . ASN A 1 93 ? 16.215 -6.152 -15.727 1.00 65.50 93 ASN A CA 1
ATOM 759 C C . ASN A 1 93 ? 14.995 -5.289 -15.375 1.00 65.50 93 ASN A C 1
ATOM 761 O O . ASN A 1 93 ? 14.121 -5.104 -16.219 1.00 65.50 93 ASN A O 1
ATOM 765 N N . THR A 1 94 ? 14.922 -4.757 -14.153 1.00 67.44 94 THR A N 1
ATOM 766 C CA . THR A 1 94 ? 13.740 -4.039 -13.655 1.00 67.44 94 THR A CA 1
ATOM 767 C C . THR A 1 94 ? 14.091 -2.639 -13.166 1.00 67.44 94 THR A C 1
ATOM 769 O O . THR A 1 94 ? 13.622 -1.664 -13.746 1.00 67.44 94 THR A O 1
ATOM 772 N N . LEU A 1 95 ? 14.930 -2.508 -12.133 1.00 66.62 95 LEU A N 1
ATOM 773 C CA . LEU A 1 95 ? 15.203 -1.222 -11.485 1.00 66.62 95 LEU A CA 1
ATOM 774 C C . LEU A 1 95 ? 16.599 -0.664 -11.723 1.00 66.62 95 LEU A C 1
ATOM 776 O O . LEU A 1 95 ? 16.765 0.552 -11.618 1.00 66.62 95 LEU A O 1
ATOM 780 N N . ALA A 1 96 ? 17.612 -1.475 -12.041 1.00 61.28 96 ALA A N 1
ATOM 781 C CA . ALA A 1 96 ? 18.972 -0.935 -12.100 1.00 61.28 96 ALA A CA 1
ATOM 782 C C . ALA A 1 96 ? 19.171 0.095 -13.227 1.00 61.28 96 ALA A C 1
ATOM 784 O O . ALA A 1 96 ? 19.982 1.004 -13.050 1.00 61.28 96 ALA A O 1
ATOM 785 N N . GLY A 1 97 ? 18.409 -0.011 -14.324 1.00 64.81 97 GLY A N 1
ATOM 786 C CA . GLY A 1 97 ? 18.487 0.884 -15.484 1.00 64.81 97 GLY A CA 1
ATOM 787 C C . GLY A 1 97 ? 17.793 2.246 -15.334 1.00 64.81 97 GLY A C 1
ATOM 788 O O . GLY A 1 97 ? 17.951 3.090 -16.212 1.00 64.81 97 GLY A O 1
ATOM 789 N N . LEU A 1 98 ? 17.037 2.484 -14.254 1.00 69.25 98 LEU A N 1
ATOM 790 C CA . LEU A 1 98 ? 16.310 3.743 -14.039 1.00 69.25 98 LEU A CA 1
ATOM 791 C C . LEU A 1 98 ? 17.112 4.757 -13.205 1.00 69.25 98 LEU A C 1
ATOM 793 O O . LEU A 1 98 ? 18.006 4.397 -12.439 1.00 69.25 98 LEU A O 1
ATOM 797 N N . SER A 1 99 ? 16.766 6.044 -13.313 1.00 77.75 99 SER A N 1
ATOM 798 C CA . SER A 1 99 ? 17.302 7.096 -12.436 1.00 77.75 99 SER A CA 1
ATOM 799 C C . SER A 1 99 ? 16.899 6.858 -10.976 1.00 77.75 99 SER A C 1
ATOM 801 O O . SER A 1 99 ? 15.838 6.302 -10.708 1.00 77.75 99 SER A O 1
ATOM 803 N N . ASN A 1 100 ? 17.698 7.316 -10.006 1.00 75.25 100 ASN A N 1
ATOM 804 C CA . ASN A 1 100 ? 17.429 7.110 -8.573 1.00 75.25 100 ASN A CA 1
ATOM 805 C C . ASN A 1 100 ? 16.031 7.593 -8.136 1.00 75.25 100 ASN A C 1
ATOM 807 O O . ASN A 1 100 ? 15.412 6.977 -7.272 1.00 75.25 100 ASN A O 1
ATOM 811 N N . PHE A 1 101 ? 15.521 8.669 -8.744 1.00 76.75 101 PHE A N 1
ATOM 812 C CA . PHE A 1 101 ? 14.171 9.174 -8.475 1.00 76.75 101 PHE A CA 1
ATOM 813 C C . PHE A 1 101 ? 13.087 8.244 -9.042 1.00 76.75 101 PHE A C 1
ATOM 815 O O . PHE A 1 101 ? 12.147 7.870 -8.338 1.00 76.75 101 PHE A O 1
ATOM 822 N N . ASP A 1 102 ? 13.272 7.790 -10.279 1.00 74.62 102 ASP A N 1
ATOM 823 C CA . ASP A 1 102 ? 12.344 6.881 -10.952 1.00 74.62 102 ASP A CA 1
ATOM 824 C C . ASP A 1 102 ? 12.333 5.496 -10.292 1.00 74.62 102 ASP A C 1
ATOM 826 O O . ASP A 1 102 ? 11.280 4.869 -10.203 1.00 74.62 102 ASP A O 1
ATOM 830 N N . LYS A 1 103 ? 13.468 5.048 -9.732 1.00 78.56 103 LYS A N 1
ATOM 831 C CA . LYS A 1 103 ? 13.561 3.820 -8.924 1.00 78.56 103 LYS A CA 1
ATOM 832 C C . LYS A 1 103 ? 12.641 3.869 -7.709 1.00 78.56 103 LYS A C 1
ATOM 834 O O . LYS A 1 103 ? 11.900 2.919 -7.452 1.00 78.56 103 LYS A O 1
ATOM 839 N N . ILE A 1 104 ? 12.667 4.974 -6.962 1.00 81.19 104 ILE A N 1
ATOM 840 C CA . ILE A 1 104 ? 11.819 5.151 -5.776 1.00 81.19 104 ILE A CA 1
ATOM 841 C C . ILE A 1 104 ? 10.346 5.174 -6.188 1.00 81.19 104 ILE A C 1
ATOM 843 O O . ILE A 1 104 ? 9.528 4.491 -5.574 1.00 81.19 104 ILE A 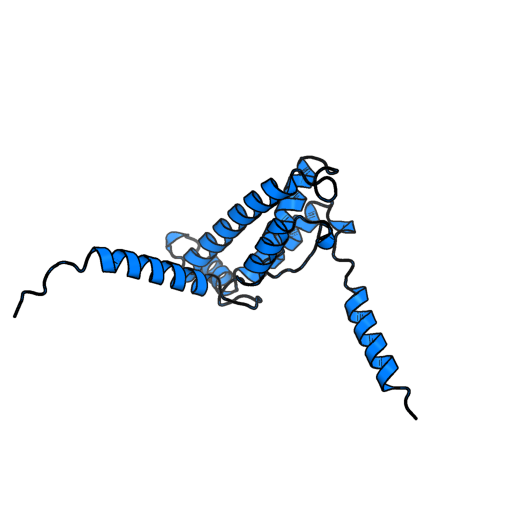O 1
ATOM 847 N N . GLN A 1 105 ? 10.011 5.907 -7.250 1.00 78.81 105 GLN A N 1
ATOM 848 C CA . GLN A 1 105 ? 8.641 6.011 -7.745 1.00 78.81 105 GLN A CA 1
ATOM 849 C C . GLN A 1 105 ? 8.096 4.667 -8.248 1.00 78.81 105 GLN A C 1
ATOM 851 O O . GLN A 1 105 ? 6.983 4.284 -7.885 1.00 78.81 105 GLN A O 1
ATOM 856 N N . ALA A 1 106 ? 8.882 3.934 -9.040 1.00 78.94 106 ALA A N 1
ATOM 857 C CA . AL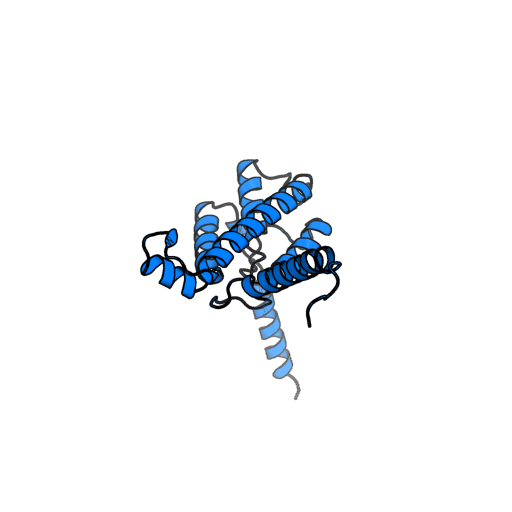A A 1 106 ? 8.509 2.623 -9.560 1.00 78.94 106 ALA A CA 1
ATOM 858 C C . ALA A 1 106 ? 8.348 1.598 -8.431 1.00 78.94 106 ALA A C 1
ATOM 860 O O . ALA A 1 106 ? 7.356 0.874 -8.397 1.00 78.94 106 ALA A O 1
ATOM 861 N N . THR A 1 107 ? 9.266 1.590 -7.458 1.00 83.38 107 THR A N 1
ATOM 862 C CA . THR A 1 107 ? 9.163 0.700 -6.291 1.00 83.38 107 THR A CA 1
ATOM 863 C C . THR A 1 107 ? 7.949 1.036 -5.437 1.00 83.38 107 THR A C 1
ATOM 865 O O . THR A 1 107 ? 7.234 0.139 -5.001 1.00 83.38 107 THR A O 1
ATOM 868 N N . TYR A 1 108 ? 7.690 2.325 -5.202 1.00 84.06 108 TYR A N 1
ATOM 869 C CA . TYR A 1 108 ? 6.509 2.776 -4.475 1.00 84.06 108 TYR A CA 1
ATOM 870 C C . TYR A 1 108 ? 5.247 2.264 -5.154 1.00 84.06 108 TYR A C 1
ATOM 872 O O . TYR A 1 108 ? 4.433 1.598 -4.516 1.00 84.06 108 TYR A O 1
ATOM 880 N N . PHE A 1 109 ? 5.120 2.493 -6.460 1.00 81.44 109 PHE A N 1
ATOM 881 C CA . PHE A 1 109 ? 3.960 2.041 -7.210 1.00 81.44 109 PHE A CA 1
ATOM 882 C C . PHE A 1 109 ? 3.814 0.516 -7.146 1.00 81.44 109 PHE A C 1
ATOM 884 O O . PHE A 1 109 ? 2.726 0.025 -6.845 1.00 81.44 109 PHE A O 1
ATOM 891 N N . GLN A 1 110 ? 4.906 -0.233 -7.308 1.00 82.69 110 GLN A N 1
ATOM 892 C CA . GLN A 1 110 ? 4.908 -1.694 -7.214 1.00 82.69 110 GLN A CA 1
ATOM 893 C C . GLN A 1 110 ? 4.611 -2.216 -5.802 1.00 82.69 110 GLN A C 1
ATOM 895 O O . GLN A 1 110 ? 4.100 -3.319 -5.659 1.00 82.69 110 GLN A O 1
ATOM 900 N N . ALA A 1 111 ? 4.881 -1.447 -4.751 1.00 83.81 111 ALA A N 1
ATOM 901 C CA . ALA A 1 111 ? 4.578 -1.839 -3.380 1.00 83.81 111 ALA A CA 1
ATOM 902 C C . ALA A 1 111 ? 3.115 -1.593 -2.994 1.00 83.81 111 ALA A C 1
ATOM 904 O O . ALA A 1 111 ? 2.541 -2.368 -2.224 1.00 83.81 111 ALA A O 1
ATOM 905 N N . VAL A 1 112 ? 2.489 -0.532 -3.518 1.00 81.25 112 VAL A N 1
ATOM 906 C CA . VAL A 1 112 ? 1.091 -0.220 -3.176 1.00 81.25 112 VAL A CA 1
ATOM 907 C C . VAL A 1 112 ? 0.089 -0.926 -4.093 1.00 81.25 112 VAL A C 1
ATOM 909 O O . VAL A 1 112 ? -0.982 -1.336 -3.647 1.00 81.25 112 VAL A O 1
ATOM 912 N N . THR A 1 113 ? 0.435 -1.109 -5.363 1.00 81.19 113 THR A N 1
ATOM 913 C CA . THR A 1 113 ? -0.469 -1.622 -6.404 1.00 81.19 113 THR A CA 1
ATOM 914 C C . THR A 1 113 ? -0.944 -3.075 -6.238 1.00 81.19 113 THR A C 1
ATOM 916 O O . THR A 1 113 ? -2.130 -3.331 -6.500 1.00 81.19 113 THR A O 1
ATOM 919 N N . PRO A 1 114 ? -0.112 -4.026 -5.758 1.00 76.62 114 PRO A N 1
ATOM 920 C CA . PRO A 1 114 ? -0.535 -5.391 -5.440 1.00 76.62 114 PRO A CA 1
ATOM 921 C C . PRO A 1 114 ? -1.700 -5.430 -4.462 1.00 76.62 114 PRO A C 1
ATOM 923 O O . PRO A 1 114 ? -2.470 -6.386 -4.445 1.00 76.62 114 PRO A O 1
ATOM 926 N N . ARG A 1 115 ? -1.901 -4.355 -3.693 1.00 74.50 115 ARG A N 1
ATOM 927 C CA . ARG A 1 115 ? -3.051 -4.183 -2.817 1.00 74.50 115 ARG A CA 1
ATOM 928 C C . ARG A 1 115 ? -4.302 -3.765 -3.600 1.00 74.50 115 ARG A C 1
ATOM 930 O O . ARG A 1 115 ? -4.973 -2.793 -3.263 1.00 74.50 115 ARG A O 1
ATOM 937 N N . THR A 1 116 ? -4.641 -4.585 -4.600 1.00 62.78 116 THR A N 1
ATOM 938 C CA . THR A 1 116 ? -5.926 -4.707 -5.323 1.00 62.78 116 THR A CA 1
ATOM 939 C C . THR A 1 116 ? -6.215 -3.729 -6.453 1.00 62.78 116 THR A C 1
ATOM 941 O O . THR A 1 116 ? -7.273 -3.814 -7.073 1.00 62.78 116 THR A O 1
ATOM 944 N N . ALA A 1 117 ? -5.250 -2.877 -6.798 1.00 67.81 117 ALA A N 1
ATOM 945 C CA . ALA A 1 117 ? -5.306 -2.090 -8.025 1.00 67.81 117 ALA A CA 1
ATOM 946 C C . ALA A 1 117 ? -4.851 -2.912 -9.246 1.00 67.81 117 ALA A C 1
ATOM 948 O O . ALA A 1 117 ? -5.374 -2.722 -10.340 1.00 67.81 117 ALA A O 1
ATOM 949 N N . GLY A 1 118 ? -3.918 -3.858 -9.057 1.00 69.12 118 GLY A N 1
ATOM 950 C CA . GLY A 1 118 ? -3.514 -4.815 -10.098 1.00 69.12 118 GLY A CA 1
ATOM 951 C C . GLY A 1 118 ? -2.877 -4.176 -11.336 1.00 69.12 118 GLY A C 1
ATOM 952 O O . GLY A 1 118 ? -2.768 -4.824 -12.374 1.00 69.12 118 GLY A O 1
ATOM 953 N N . PHE A 1 119 ? -2.483 -2.906 -11.237 1.00 72.62 119 PHE A N 1
ATOM 954 C CA . PHE A 1 119 ? -1.670 -2.248 -12.242 1.00 72.62 119 PHE A CA 1
ATOM 955 C C . PHE A 1 119 ? -0.239 -2.772 -12.190 1.00 72.62 119 PHE A C 1
ATOM 957 O O . PHE A 1 119 ? 0.209 -3.406 -11.237 1.00 72.62 119 PHE A O 1
ATOM 964 N N . ASN A 1 120 ? 0.480 -2.507 -13.256 1.00 71.19 120 ASN A N 1
ATOM 965 C CA . ASN A 1 120 ? 1.833 -2.953 -13.413 1.00 71.19 120 ASN A CA 1
ATOM 966 C C . ASN A 1 120 ? 2.656 -1.855 -14.071 1.00 71.19 120 ASN A C 1
ATOM 968 O O . ASN A 1 120 ? 2.300 -1.398 -15.157 1.00 71.19 120 ASN A O 1
ATOM 972 N N . THR A 1 121 ? 3.711 -1.417 -13.391 1.00 68.44 121 THR A N 1
ATOM 973 C CA . THR A 1 121 ? 4.666 -0.417 -13.896 1.00 68.44 121 THR A CA 1
ATOM 974 C C . THR A 1 121 ? 5.992 -1.034 -14.312 1.00 68.44 121 THR A C 1
ATOM 976 O O . THR A 1 121 ? 6.711 -0.424 -15.094 1.00 68.44 121 THR A O 1
ATOM 979 N N . LEU A 1 122 ? 6.309 -2.229 -13.811 1.00 71.62 122 LEU A N 1
ATOM 980 C CA . LEU A 1 122 ? 7.526 -2.984 -14.117 1.00 71.62 122 LEU A CA 1
ATOM 981 C C . LEU A 1 122 ? 7.141 -4.327 -14.734 1.00 71.62 122 LEU A C 1
ATOM 983 O O . LEU A 1 122 ? 6.031 -4.790 -14.540 1.00 71.62 122 LEU A O 1
ATOM 987 N N . ASP A 1 123 ? 8.006 -4.994 -15.485 1.00 73.19 123 ASP A N 1
ATOM 988 C CA . ASP A 1 123 ? 7.641 -6.332 -15.960 1.00 73.19 123 ASP A CA 1
ATOM 989 C C . ASP A 1 123 ? 7.662 -7.335 -14.789 1.00 73.19 123 ASP A C 1
ATOM 991 O O . ASP A 1 123 ? 8.729 -7.704 -14.303 1.00 73.19 123 ASP A O 1
ATOM 995 N N . ILE A 1 124 ? 6.482 -7.788 -14.338 1.00 74.00 124 ILE A N 1
ATOM 996 C CA . ILE A 1 124 ? 6.334 -8.787 -13.262 1.00 74.00 124 ILE A CA 1
ATOM 997 C C . ILE A 1 124 ? 7.033 -10.093 -13.659 1.00 74.00 124 ILE A C 1
ATOM 999 O O . ILE A 1 124 ? 7.528 -10.804 -12.792 1.00 74.00 124 ILE A O 1
ATOM 1003 N N . GLY A 1 125 ? 7.128 -10.403 -14.957 1.00 74.31 125 GLY A N 1
ATOM 1004 C CA . GLY A 1 125 ? 7.813 -11.601 -15.442 1.00 74.31 125 GLY A CA 1
ATOM 1005 C C . GLY A 1 125 ? 9.337 -11.568 -15.285 1.00 74.31 125 GLY A C 1
ATOM 1006 O O . GLY A 1 125 ? 9.964 -12.615 -15.408 1.00 74.31 125 GLY A O 1
ATOM 1007 N N . GLN A 1 126 ? 9.926 -10.398 -15.020 1.00 77.00 126 GLN A N 1
ATOM 1008 C CA . GLN A 1 126 ? 11.372 -10.202 -14.838 1.00 77.00 126 GLN A CA 1
ATOM 1009 C C . GLN A 1 126 ? 11.751 -9.854 -13.389 1.00 77.00 126 GLN A C 1
ATOM 1011 O O . GLN A 1 126 ? 12.922 -9.586 -13.106 1.00 77.00 126 GLN A O 1
ATOM 1016 N N . MET A 1 127 ? 10.769 -9.832 -12.480 1.00 79.12 127 MET A N 1
ATOM 1017 C CA . MET A 1 127 ? 10.996 -9.594 -11.057 1.00 79.12 127 MET A CA 1
ATOM 1018 C C . MET A 1 127 ? 11.589 -10.821 -10.368 1.00 79.12 127 MET A C 1
ATOM 1020 O O . MET A 1 127 ? 11.390 -11.959 -10.795 1.00 79.12 127 MET A O 1
ATOM 1024 N N . GLU A 1 128 ? 12.295 -10.579 -9.268 1.00 84.19 128 GLU A N 1
ATOM 1025 C CA . GLU A 1 128 ? 12.870 -11.644 -8.453 1.00 84.19 128 GLU A CA 1
ATOM 1026 C C . GLU A 1 128 ? 11.772 -12.515 -7.799 1.00 84.19 128 GLU A C 1
ATOM 1028 O O . GLU A 1 128 ? 10.680 -12.042 -7.461 1.00 84.19 128 GLU A O 1
ATOM 1033 N N . GLU A 1 129 ? 12.031 -13.820 -7.650 1.00 84.62 129 GLU A N 1
ATOM 1034 C CA . GLU A 1 129 ? 11.023 -14.785 -7.184 1.00 84.62 129 GLU A CA 1
ATOM 1035 C C . GLU A 1 129 ? 10.531 -14.481 -5.758 1.00 84.62 129 GLU A C 1
ATOM 1037 O O . GLU A 1 129 ? 9.337 -14.631 -5.469 1.00 84.62 129 GLU A O 1
ATOM 1042 N N . SER A 1 130 ? 11.405 -13.993 -4.870 1.00 86.50 130 SER A N 1
ATOM 1043 C CA . SER A 1 130 ? 11.019 -13.581 -3.514 1.00 86.50 130 SER A CA 1
ATOM 1044 C C . SER A 1 130 ? 10.117 -12.341 -3.531 1.00 86.50 130 SER A C 1
ATOM 1046 O O . SER A 1 130 ? 9.131 -12.294 -2.785 1.00 86.50 130 SER A O 1
ATOM 1048 N N . SER A 1 131 ? 10.377 -11.371 -4.416 1.00 85.38 131 SER A N 1
ATOM 1049 C CA . SER A 1 131 ? 9.475 -10.231 -4.658 1.00 85.38 131 SER A CA 1
ATOM 1050 C C . SER A 1 131 ? 8.089 -10.693 -5.129 1.00 85.38 131 SER A C 1
ATOM 1052 O O . SER A 1 131 ? 7.070 -10.204 -4.629 1.00 85.38 131 SER A O 1
ATOM 1054 N N . LEU A 1 132 ? 8.019 -11.669 -6.041 1.00 87.00 132 LEU A N 1
ATOM 1055 C CA . LEU A 1 132 ? 6.751 -12.237 -6.518 1.00 87.00 132 LEU A CA 1
ATOM 1056 C C . LEU A 1 132 ? 5.975 -12.939 -5.403 1.00 87.00 132 LEU A C 1
ATOM 1058 O O . LEU A 1 132 ? 4.763 -12.747 -5.271 1.00 87.00 132 LEU A O 1
ATOM 1062 N N . PHE A 1 133 ? 6.665 -13.711 -4.566 1.00 88.69 133 PHE A N 1
ATOM 1063 C CA . PHE A 1 133 ? 6.050 -14.363 -3.414 1.00 88.69 133 PHE A CA 1
ATOM 1064 C C . PHE A 1 133 ? 5.434 -13.344 -2.446 1.00 88.69 133 PHE A C 1
ATOM 1066 O O . PHE A 1 133 ? 4.297 -13.514 -1.993 1.00 88.69 133 PHE A O 1
ATOM 1073 N N . LEU A 1 134 ? 6.140 -12.239 -2.185 1.00 87.75 134 LEU A N 1
ATOM 1074 C CA . LEU A 1 134 ? 5.621 -11.143 -1.374 1.00 87.75 134 LEU A CA 1
ATOM 1075 C C . LEU A 1 134 ? 4.379 -10.509 -2.015 1.00 87.75 134 LEU A C 1
ATOM 1077 O O . LEU A 1 134 ? 3.361 -10.354 -1.341 1.00 87.75 134 LEU A O 1
ATOM 1081 N N . ILE A 1 135 ? 4.415 -10.208 -3.316 1.00 87.12 135 ILE A N 1
ATOM 1082 C CA . ILE A 1 135 ? 3.276 -9.651 -4.066 1.00 87.12 135 ILE A CA 1
ATOM 1083 C C . ILE A 1 135 ? 2.030 -10.541 -3.937 1.00 87.12 135 ILE A C 1
ATOM 1085 O O . ILE A 1 135 ? 0.934 -10.025 -3.708 1.00 87.12 135 ILE A O 1
ATOM 1089 N N . ILE A 1 136 ? 2.182 -11.868 -4.009 1.00 87.94 136 ILE A N 1
ATOM 1090 C CA . ILE A 1 136 ? 1.073 -12.822 -3.836 1.00 87.94 136 ILE A CA 1
ATOM 1091 C C . ILE A 1 136 ? 0.464 -12.714 -2.428 1.00 87.94 136 ILE A C 1
ATOM 1093 O O . ILE A 1 136 ? -0.761 -12.664 -2.285 1.00 87.94 136 ILE A O 1
ATOM 1097 N N . ILE A 1 137 ? 1.293 -12.627 -1.382 1.00 87.31 137 ILE A N 1
ATOM 1098 C CA . ILE A 1 137 ? 0.821 -12.448 0.003 1.00 87.31 137 ILE A CA 1
ATOM 1099 C C . ILE A 1 137 ? 0.085 -11.110 0.162 1.00 87.31 137 ILE A C 1
ATOM 1101 O O . ILE A 1 137 ? -0.972 -11.054 0.795 1.00 87.31 137 ILE A O 1
ATOM 1105 N N . LEU A 1 138 ? 0.607 -10.036 -0.433 1.00 85.62 138 LEU A N 1
ATOM 1106 C CA . LEU A 1 138 ? -0.030 -8.717 -0.422 1.00 85.62 138 LEU A CA 1
ATOM 1107 C C . LEU A 1 138 ? -1.386 -8.714 -1.128 1.00 85.62 138 LEU A C 1
ATOM 1109 O O . LEU A 1 138 ? -2.299 -8.034 -0.674 1.00 85.62 138 LEU A O 1
ATOM 1113 N N . MET A 1 139 ? -1.526 -9.449 -2.230 1.00 86.31 139 MET A N 1
ATOM 1114 C CA . MET A 1 139 ? -2.800 -9.590 -2.940 1.00 86.31 139 MET A CA 1
ATOM 1115 C C . MET A 1 139 ? -3.828 -10.372 -2.121 1.00 86.31 139 MET A C 1
ATOM 1117 O O . MET A 1 139 ? -5.025 -10.090 -2.189 1.00 86.31 139 MET A O 1
ATOM 1121 N N . PHE A 1 140 ? -3.369 -11.348 -1.335 1.00 84.62 140 PHE A N 1
ATOM 1122 C CA . PHE A 1 140 ? -4.226 -12.129 -0.449 1.00 84.62 140 PHE A CA 1
ATOM 1123 C C . PHE A 1 140 ? -4.760 -11.296 0.728 1.00 84.62 140 PHE A C 1
ATOM 1125 O O . PHE A 1 140 ? -5.942 -11.395 1.085 1.00 84.62 140 PHE A O 1
ATOM 1132 N N . ILE A 1 141 ? -3.902 -10.449 1.311 1.00 82.69 141 ILE A N 1
ATOM 1133 C CA . ILE A 1 141 ? -4.270 -9.488 2.358 1.00 82.69 141 ILE A CA 1
ATOM 1134 C C . ILE A 1 141 ? -4.836 -8.227 1.694 1.00 82.69 141 ILE A C 1
ATOM 1136 O O . ILE A 1 141 ? -4.126 -7.276 1.374 1.00 82.69 141 ILE A O 1
ATOM 1140 N N . GLY A 1 142 ? -6.152 -8.220 1.502 1.00 76.38 142 GLY A N 1
ATOM 1141 C CA . GLY A 1 142 ? -6.867 -7.119 0.869 1.00 76.38 142 GLY A CA 1
ATOM 1142 C C . GLY A 1 142 ? -6.971 -5.852 1.732 1.00 76.38 142 GLY A C 1
ATOM 1143 O O . GLY A 1 142 ? -6.325 -5.676 2.765 1.00 76.38 142 GLY A O 1
ATOM 1144 N N . GLY A 1 143 ? -7.830 -4.933 1.288 1.00 77.12 143 GLY A N 1
ATOM 1145 C CA . GLY A 1 143 ? -8.086 -3.653 1.952 1.00 77.12 143 GLY A CA 1
ATOM 1146 C C . GLY A 1 143 ? -9.114 -3.713 3.092 1.00 77.12 143 GLY A C 1
ATOM 1147 O O . GLY A 1 143 ? -9.258 -4.704 3.812 1.00 77.12 143 GLY A O 1
ATOM 1148 N N . GLY A 1 144 ? -9.839 -2.606 3.270 1.00 76.00 144 GLY A N 1
ATOM 1149 C CA . GLY A 1 144 ? -10.780 -2.410 4.375 1.00 76.00 144 GLY A CA 1
ATOM 1150 C C . GLY A 1 144 ? -12.083 -3.186 4.306 1.00 76.00 144 GLY A C 1
ATOM 1151 O O . GLY A 1 144 ? -12.563 -3.542 3.234 1.00 76.00 144 GLY A O 1
ATOM 1152 N N . SER A 1 145 ? -12.704 -3.421 5.469 1.00 67.19 145 SER A N 1
ATOM 1153 C CA . SER A 1 145 ? -13.996 -4.124 5.591 1.00 67.19 145 SER A CA 1
ATOM 1154 C C . SER A 1 145 ? -15.099 -3.517 4.715 1.00 67.19 145 SER A C 1
ATOM 1156 O O . SER A 1 145 ? -15.914 -4.255 4.176 1.00 67.19 145 SER A O 1
ATOM 1158 N N . THR A 1 146 ? -15.058 -2.201 4.507 1.00 76.00 146 THR A N 1
ATOM 1159 C CA . THR A 1 146 ? -16.034 -1.393 3.752 1.00 76.00 146 THR A CA 1
ATOM 1160 C C . THR A 1 146 ? -15.438 -0.766 2.486 1.00 76.00 146 THR A C 1
ATOM 1162 O O . THR A 1 146 ? -15.806 0.338 2.086 1.00 76.00 146 THR A O 1
ATOM 1165 N N . SER A 1 147 ? -14.466 -1.436 1.866 1.00 73.19 147 SER A N 1
ATOM 1166 C CA . SER A 1 147 ? -13.846 -0.997 0.612 1.00 73.19 147 SER A CA 1
ATOM 1167 C C . SER A 1 147 ? -14.292 -1.817 -0.596 1.00 73.19 147 SER A C 1
ATOM 1169 O O . SER A 1 147 ? -14.930 -2.861 -0.464 1.00 73.19 147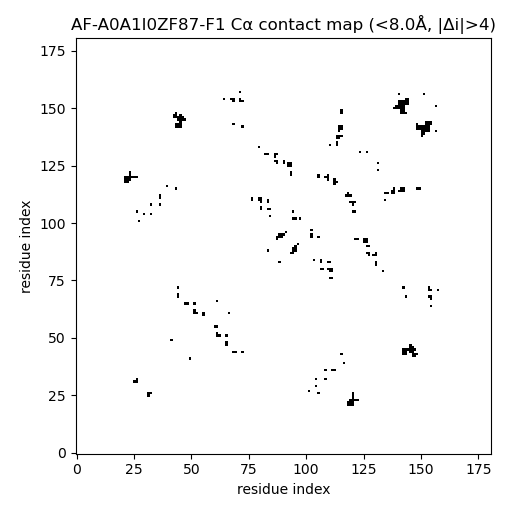 SER A O 1
ATOM 1171 N N . THR A 1 148 ? -13.908 -1.345 -1.783 1.00 75.69 148 THR A N 1
ATOM 1172 C CA . THR A 1 148 ? -14.172 -1.973 -3.095 1.00 75.69 148 THR A CA 1
ATOM 1173 C C . THR A 1 148 ? -13.351 -3.245 -3.346 1.00 75.69 148 THR A C 1
ATOM 1175 O O . THR A 1 148 ? -13.369 -3.812 -4.434 1.00 75.69 148 THR A O 1
ATOM 1178 N N . VAL A 1 149 ? -12.631 -3.701 -2.323 1.00 72.19 149 VAL A N 1
ATOM 1179 C CA . VAL A 1 149 ? -11.556 -4.674 -2.426 1.00 72.19 149 VAL A CA 1
ATOM 1180 C C . VAL A 1 149 ? -11.994 -6.051 -1.924 1.00 72.19 149 VAL A C 1
ATOM 1182 O O . VAL A 1 149 ? -12.538 -6.176 -0.818 1.00 72.19 149 VAL A O 1
ATOM 1185 N N . GLY A 1 150 ? -11.723 -7.083 -2.728 1.00 70.44 150 GLY A N 1
ATOM 1186 C CA . GLY A 1 150 ? -11.900 -8.497 -2.377 1.00 70.44 150 GLY A CA 1
ATOM 1187 C C . GLY A 1 150 ? -10.716 -9.088 -1.595 1.00 70.44 150 GLY A C 1
ATOM 1188 O O . GLY A 1 150 ? -9.643 -8.494 -1.552 1.00 70.44 150 GLY A O 1
ATOM 1189 N N . GLY A 1 151 ? -10.916 -10.257 -0.972 1.00 77.06 151 GLY A N 1
ATOM 1190 C CA . GLY A 1 151 ? -9.894 -10.977 -0.191 1.00 77.06 151 GLY A CA 1
ATOM 1191 C C . GLY A 1 151 ? -10.120 -10.946 1.326 1.00 77.06 151 GLY A C 1
ATOM 1192 O O . GLY A 1 151 ? -11.204 -10.584 1.798 1.00 77.06 151 GLY A O 1
ATOM 1193 N N . ILE A 1 152 ? -9.098 -11.332 2.103 1.00 81.62 152 ILE A N 1
ATOM 1194 C CA . ILE A 1 152 ? -9.152 -11.238 3.569 1.00 81.62 152 ILE A CA 1
ATOM 1195 C C . ILE A 1 152 ? -9.003 -9.774 3.964 1.00 81.62 152 ILE A C 1
ATOM 1197 O O . ILE A 1 152 ? -8.025 -9.117 3.614 1.00 81.62 152 ILE A O 1
ATOM 1201 N N . LYS A 1 153 ? -9.980 -9.259 4.713 1.00 85.44 153 LYS A N 1
ATOM 1202 C CA . LYS A 1 153 ? -9.960 -7.875 5.187 1.00 85.44 153 LYS A CA 1
ATOM 1203 C C . LYS A 1 153 ? -8.783 -7.659 6.138 1.00 85.44 153 LYS A C 1
ATOM 1205 O O . LYS A 1 153 ? -8.577 -8.449 7.063 1.00 85.44 153 LYS A O 1
ATOM 1210 N N . LEU A 1 154 ? -8.073 -6.546 5.961 1.00 84.00 154 LEU A N 1
ATOM 1211 C CA . LEU A 1 154 ? -6.913 -6.188 6.779 1.00 84.00 154 LEU A CA 1
ATOM 1212 C C . LEU A 1 154 ? -7.231 -6.181 8.284 1.00 84.00 154 LEU A C 1
ATOM 1214 O O . LEU A 1 154 ? -6.454 -6.679 9.094 1.00 84.00 154 LEU A O 1
ATOM 1218 N N . THR A 1 155 ? -8.401 -5.666 8.665 1.00 82.19 155 THR A N 1
ATOM 1219 C CA . THR A 1 155 ? -8.883 -5.659 10.058 1.00 82.19 155 THR A CA 1
ATOM 1220 C C . THR A 1 155 ? -9.062 -7.060 10.624 1.00 82.19 155 THR A C 1
ATOM 1222 O O . THR A 1 155 ? -8.727 -7.290 11.781 1.00 82.19 155 THR A O 1
ATOM 1225 N N . THR A 1 156 ? -9.556 -8.004 9.822 1.00 84.12 156 THR A N 1
ATOM 1226 C CA . THR A 1 156 ? -9.733 -9.401 10.228 1.00 84.12 156 THR A CA 1
ATOM 1227 C C . THR A 1 156 ? -8.385 -10.092 10.393 1.00 84.12 156 THR A C 1
ATOM 1229 O O . THR A 1 156 ? -8.167 -10.750 11.407 1.00 84.12 156 THR A O 1
ATOM 1232 N N . ALA A 1 157 ? -7.456 -9.890 9.454 1.00 84.06 157 ALA A N 1
ATOM 1233 C CA . ALA A 1 157 ? -6.096 -10.416 9.565 1.00 84.06 157 ALA A CA 1
ATOM 1234 C C . ALA A 1 157 ? -5.396 -9.895 10.833 1.00 84.06 157 ALA A C 1
ATOM 1236 O O . ALA A 1 157 ? -4.857 -10.680 11.612 1.00 84.06 157 ALA A O 1
ATOM 1237 N N . LEU A 1 158 ? -5.486 -8.586 11.096 1.00 83.31 158 LEU A N 1
ATOM 1238 C CA . LEU A 1 158 ? -4.948 -7.970 12.311 1.00 83.31 158 LEU A CA 1
ATOM 1239 C C . LEU A 1 158 ? -5.622 -8.500 13.580 1.00 83.31 158 LEU A C 1
ATOM 1241 O O . LEU A 1 158 ? -4.932 -8.788 14.554 1.00 83.31 158 LEU A O 1
ATOM 1245 N N . ALA A 1 159 ? -6.947 -8.658 13.583 1.00 84.31 159 ALA A N 1
ATOM 1246 C CA . ALA A 1 159 ? -7.676 -9.180 14.735 1.00 84.31 159 ALA A CA 1
ATOM 1247 C C . ALA A 1 159 ? -7.252 -10.616 15.077 1.00 84.31 159 ALA A C 1
ATOM 1249 O O . ALA A 1 159 ? -7.015 -10.914 16.245 1.00 84.31 159 ALA A O 1
ATOM 1250 N N . ILE A 1 160 ? -7.095 -11.486 14.074 1.00 87.12 160 ILE A N 1
ATOM 1251 C CA . ILE A 1 160 ? -6.630 -12.870 14.265 1.00 87.12 160 ILE A CA 1
ATOM 1252 C C . ILE A 1 160 ? -5.187 -12.891 14.784 1.00 87.12 160 ILE A C 1
ATOM 1254 O O . ILE A 1 160 ? -4.870 -13.647 15.705 1.00 87.12 160 ILE A O 1
ATOM 1258 N N . LEU A 1 161 ? -4.318 -12.035 14.242 1.00 84.81 161 LEU A N 1
ATOM 1259 C CA . LEU A 1 161 ? -2.921 -11.932 14.662 1.00 84.81 161 LEU A CA 1
ATOM 1260 C C . LEU A 1 161 ? -2.823 -11.454 16.122 1.00 84.81 161 LEU A C 1
ATOM 1262 O O . LEU A 1 161 ? -2.167 -12.094 16.945 1.00 84.81 161 LEU A O 1
ATOM 1266 N N . LEU A 1 162 ? -3.556 -10.397 16.482 1.00 84.31 162 LEU A N 1
ATOM 1267 C CA . LEU A 1 162 ? -3.636 -9.891 17.856 1.00 84.31 162 LEU A CA 1
ATOM 1268 C C . LEU A 1 162 ? -4.249 -10.912 18.820 1.00 84.31 162 LEU A C 1
ATOM 1270 O O . LEU A 1 162 ? -3.751 -11.073 19.935 1.00 84.31 162 LEU A O 1
ATOM 1274 N N . ALA A 1 163 ? -5.297 -11.625 18.402 1.00 86.81 163 ALA A N 1
ATOM 1275 C CA . ALA A 1 163 ? -5.906 -12.684 19.199 1.00 86.81 163 ALA A CA 1
ATOM 1276 C C . ALA A 1 163 ? -4.907 -13.819 19.458 1.00 86.81 163 ALA A C 1
ATOM 1278 O O . ALA A 1 163 ? -4.773 -14.265 20.595 1.00 86.81 163 ALA A O 1
ATOM 1279 N N . THR A 1 164 ? -4.144 -14.224 18.442 1.00 88.25 164 THR A N 1
ATOM 1280 C CA . THR A 1 164 ? -3.110 -15.261 18.565 1.00 88.25 164 THR A CA 1
ATOM 1281 C C . THR A 1 164 ? -2.013 -14.826 19.534 1.00 88.25 164 THR A C 1
ATOM 1283 O O . THR A 1 164 ? -1.725 -15.547 20.488 1.00 88.25 164 THR A O 1
ATOM 1286 N N . ILE A 1 165 ? -1.467 -13.614 19.381 1.00 86.44 165 ILE A N 1
ATOM 1287 C CA . ILE A 1 165 ? -0.472 -13.065 20.320 1.00 86.44 165 ILE A CA 1
ATOM 1288 C C . I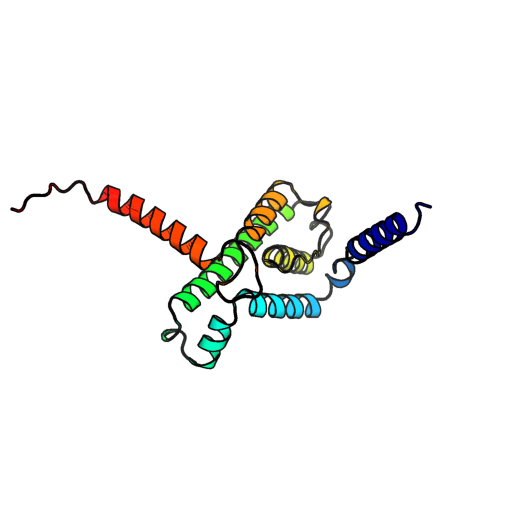LE A 1 165 ? -1.041 -13.003 21.744 1.00 86.44 165 ILE A C 1
ATOM 1290 O O . ILE A 1 165 ? -0.358 -13.368 22.702 1.00 86.44 165 ILE A O 1
ATOM 1294 N N . SER A 1 166 ? -2.298 -12.576 21.900 1.00 84.31 166 SER A N 1
ATOM 1295 C CA . SER A 1 166 ? -2.960 -12.522 23.205 1.00 84.31 166 SER A CA 1
ATOM 1296 C C . SER A 1 166 ? -3.107 -13.911 23.824 1.00 84.31 166 SER A C 1
ATOM 1298 O O . SER A 1 166 ? -2.872 -14.061 25.018 1.00 84.31 166 SER A O 1
ATOM 1300 N N . LEU A 1 167 ? -3.435 -14.936 23.034 1.00 85.12 167 LEU A N 1
ATOM 1301 C CA . LEU A 1 167 ? -3.509 -16.318 23.503 1.00 85.12 167 LEU A CA 1
ATOM 1302 C C . LEU A 1 167 ? -2.144 -16.830 23.966 1.00 85.12 167 LEU A C 1
ATOM 1304 O O . LEU A 1 167 ? -2.068 -17.404 25.050 1.00 85.12 167 LEU A O 1
ATOM 1308 N N . PHE A 1 168 ? -1.074 -16.586 23.207 1.00 84.94 168 PHE A N 1
ATOM 1309 C CA . PHE A 1 168 ? 0.283 -16.963 23.619 1.00 84.94 168 PHE A CA 1
ATOM 1310 C C . PHE A 1 168 ? 0.706 -16.237 24.901 1.00 84.94 168 PHE A C 1
ATOM 1312 O O . PHE A 1 168 ? 1.149 -16.882 25.847 1.00 84.94 168 PHE A O 1
ATOM 1319 N N . LYS A 1 169 ? 0.460 -14.924 24.994 1.00 79.62 169 LYS A N 1
ATOM 1320 C CA . LYS A 1 169 ? 0.766 -14.132 26.195 1.00 79.62 169 LYS A CA 1
ATOM 1321 C C . LYS A 1 169 ? -0.077 -14.544 27.410 1.00 79.62 169 LYS A C 1
ATOM 1323 O O . LYS A 1 169 ? 0.425 -14.550 28.528 1.00 79.62 169 LYS A O 1
ATOM 1328 N N . LYS A 1 170 ? -1.349 -14.909 27.211 1.00 62.44 170 LYS A N 1
ATOM 1329 C CA . LYS A 1 170 ? -2.242 -15.377 28.285 1.00 62.44 170 LYS A CA 1
ATOM 1330 C C . LYS A 1 170 ? -1.894 -16.780 28.780 1.00 62.44 170 LYS A C 1
ATOM 1332 O O .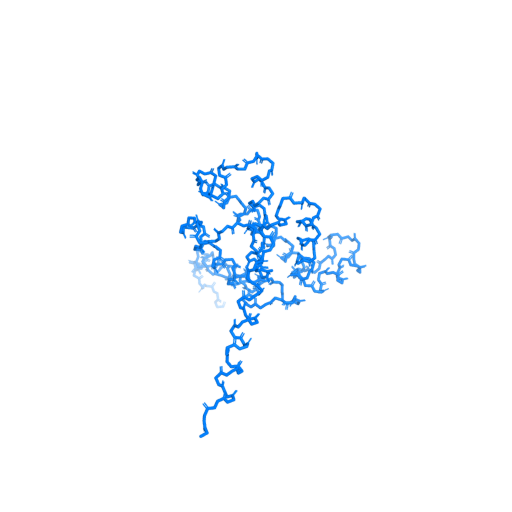 LYS A 1 170 ? -2.164 -17.056 29.943 1.00 62.44 170 LYS A O 1
ATOM 1337 N N . ARG A 1 171 ? -1.294 -17.651 27.957 1.00 55.38 171 ARG A N 1
ATOM 1338 C CA . ARG A 1 171 ? -0.795 -18.952 28.440 1.00 55.38 171 ARG A CA 1
ATOM 1339 C C . ARG A 1 171 ? 0.407 -18.799 29.374 1.00 55.38 171 ARG A C 1
ATOM 1341 O O . ARG A 1 171 ? 0.492 -19.557 30.323 1.00 55.38 171 ARG A O 1
ATOM 1348 N N . THR A 1 172 ? 1.252 -17.784 29.187 1.00 54.59 172 THR A N 1
ATOM 1349 C CA . THR A 1 172 ? 2.391 -17.509 30.088 1.00 54.59 172 THR A CA 1
ATOM 1350 C C . THR A 1 172 ? 1.971 -16.970 31.467 1.00 54.59 172 THR A C 1
ATOM 1352 O O . THR A 1 172 ? 2.754 -17.026 32.404 1.00 54.59 172 THR A O 1
ATOM 1355 N N . CYS A 1 173 ? 0.739 -16.467 31.625 1.00 51.72 173 CYS A N 1
ATOM 1356 C CA . CYS A 1 173 ? 0.221 -15.967 32.911 1.00 51.72 173 CYS A CA 1
ATOM 1357 C C . CYS A 1 173 ? -0.850 -16.866 33.553 1.00 51.72 173 CYS A C 1
ATOM 1359 O O . CYS A 1 173 ? -1.480 -16.443 34.521 1.00 51.72 173 CYS A O 1
ATOM 1361 N N . ARG A 1 174 ? -1.082 -18.085 33.045 1.00 46.94 174 ARG A N 1
ATOM 1362 C CA . ARG A 1 174 ? -2.036 -19.041 33.633 1.00 46.94 174 ARG A CA 1
ATOM 1363 C C . ARG A 1 174 ? -1.319 -20.248 34.255 1.00 46.94 174 ARG A C 1
ATOM 1365 O O . ARG A 1 174 ? -1.736 -21.375 34.043 1.00 46.94 174 ARG A O 1
ATOM 1372 N N . ASP A 1 175 ? -0.275 -19.969 35.035 1.00 52.88 175 ASP A N 1
ATOM 1373 C CA . ASP A 1 175 ? 0.346 -20.914 35.982 1.00 52.88 175 ASP A CA 1
ATOM 1374 C C . ASP A 1 175 ? 0.035 -20.553 37.449 1.00 52.88 175 ASP A C 1
ATOM 1376 O O . ASP A 1 175 ? 0.645 -21.087 38.373 1.00 52.88 175 ASP A O 1
ATOM 1380 N N . LEU A 1 176 ? -0.918 -19.648 37.705 1.00 55.38 176 LEU A N 1
ATOM 1381 C CA . LEU A 1 176 ? -1.379 -19.412 39.071 1.00 55.38 176 LEU A CA 1
ATOM 1382 C C . LEU A 1 176 ? -2.524 -20.378 39.397 1.00 55.38 176 LEU A C 1
ATOM 1384 O O . LEU A 1 176 ? -3.542 -20.350 38.699 1.00 55.38 176 LEU A O 1
ATOM 1388 N N . PRO A 1 177 ? -2.361 -21.239 40.421 1.00 48.22 177 PRO A N 1
ATOM 1389 C CA . PRO A 1 177 ? -3.368 -22.211 40.794 1.00 48.22 177 PRO A CA 1
ATOM 1390 C C . PRO A 1 177 ? -4.649 -21.492 41.195 1.00 48.22 177 PRO A C 1
ATOM 1392 O O . PRO A 1 177 ? -4.649 -20.561 42.003 1.00 48.22 177 PRO A O 1
ATOM 1395 N N . GLU A 1 178 ? -5.740 -21.982 40.627 1.00 56.94 178 GLU A N 1
ATOM 1396 C CA . GLU A 1 178 ? -7.111 -21.741 41.036 1.00 56.94 178 GLU A CA 1
ATOM 1397 C C . GLU A 1 178 ? -7.289 -22.217 42.486 1.00 56.94 178 GLU A C 1
ATOM 1399 O O . GLU A 1 178 ? -7.705 -23.335 42.772 1.00 56.94 178 GLU A O 1
ATOM 1404 N N . LYS A 1 179 ? -6.901 -21.365 43.433 1.00 47.25 179 LYS A N 1
ATOM 1405 C CA . LYS A 1 179 ? -7.476 -21.351 44.771 1.00 47.25 179 LYS A CA 1
ATOM 1406 C C . LYS A 1 179 ? -8.372 -20.131 44.832 1.00 47.25 179 LYS A C 1
ATOM 1408 O O . LYS A 1 179 ? -7.855 -19.024 44.890 1.00 47.25 179 LYS A O 1
ATOM 1413 N N . TYR A 1 180 ? -9.679 -20.348 44.775 1.00 48.47 180 TYR A N 1
ATOM 1414 C CA . TYR A 1 180 ? -10.601 -19.939 45.834 1.00 48.47 180 TYR A CA 1
ATOM 1415 C C . TYR A 1 180 ? -11.997 -20.493 45.514 1.00 48.47 180 TYR A C 1
ATOM 1417 O O . TYR A 1 180 ? -12.659 -20.061 44.573 1.00 48.47 180 TYR A O 1
ATOM 1425 N N . THR A 1 181 ? -12.355 -21.513 46.297 1.00 45.31 181 THR A N 1
ATOM 1426 C CA . THR A 1 181 ? -13.694 -21.758 46.857 1.00 45.31 181 THR A CA 1
ATOM 1427 C C . THR A 1 181 ? -14.392 -20.485 47.305 1.00 45.31 181 THR A C 1
ATOM 1429 O O . THR A 1 181 ? -13.672 -19.624 47.862 1.00 45.31 181 THR A O 1
#

Solvent-accessible surface area (backbone atoms only — not comparable to full-atom values): 10304 Å² total; per-residue (Å²): 143,89,67,70,70,63,53,54,49,56,49,52,53,48,60,58,58,71,68,62,84,40,51,45,94,52,56,82,41,67,68,57,55,52,52,54,50,49,51,48,48,60,45,26,58,8,57,62,42,57,52,44,55,71,73,39,90,46,88,84,71,52,51,71,68,45,52,52,46,55,52,50,55,50,52,53,36,53,54,40,26,52,50,45,40,64,68,38,56,76,33,68,83,69,38,51,80,49,54,79,68,56,37,53,52,50,35,45,50,62,32,52,23,40,56,75,66,72,63,39,61,63,66,74,91,64,52,55,69,68,52,52,54,48,41,54,53,38,41,47,48,20,33,24,88,56,26,87,45,68,67,48,31,42,64,57,56,50,48,53,52,52,50,50,53,48,51,58,56,51,60,76,67,66,80,69,78,92,77,78,133